Protein AF-A0A151WPN9-F1 (afdb_monomer_lite)

Sequence (202 aa):
MAKIHELRFELIDHPPYSPDLAPSDFFLFPKLKVWLGGQKFSSNEVIASVDAYFAKQDAQYYLNGLKGWEHRWKIEFDRKITCFYVRLKTFQTIQVYILYIYVAYGESTLSKKNVYKWYKLFQEGRENVNDEPRSGRPSTSKTDENVQEVKEIVLKNRRITIREIVDDLNISFGSCQSILTDVLGMTRVSAKCTCAHVVTSE

Organism: NCBI:txid64791

Structure (mmCIF, N/CA/C/O backbone):
data_AF-A0A151WPN9-F1
#
_entry.id   AF-A0A151WPN9-F1
#
loop_
_atom_site.group_PDB
_atom_site.id
_atom_site.type_symbol
_atom_site.label_atom_id
_atom_site.label_alt_id
_atom_site.label_comp_id
_atom_site.label_asym_id
_atom_site.label_entity_id
_atom_site.label_seq_id
_atom_site.pdbx_PDB_ins_code
_atom_site.Cartn_x
_atom_site.Cartn_y
_atom_site.Cartn_z
_atom_site.occupancy
_atom_site.B_iso_or_equiv
_atom_site.auth_seq_id
_atom_site.auth_comp_id
_atom_site.auth_asym_id
_atom_site.auth_atom_id
_atom_site.pdbx_PDB_model_num
ATOM 1 N N . MET A 1 1 ? -7.156 -21.177 -9.994 1.00 60.09 1 MET A N 1
ATOM 2 C CA . MET A 1 1 ? -6.065 -22.160 -9.815 1.00 60.09 1 MET A CA 1
ATOM 3 C C . MET A 1 1 ? -6.001 -23.215 -10.919 1.00 60.09 1 MET A C 1
ATOM 5 O O . MET A 1 1 ? -4.915 -23.411 -11.438 1.00 60.09 1 MET A O 1
ATOM 9 N N . ALA A 1 2 ? -7.113 -23.827 -11.360 1.00 70.50 2 ALA A N 1
ATOM 10 C CA . ALA A 1 2 ? -7.095 -24.885 -12.391 1.00 70.50 2 ALA A CA 1
ATOM 11 C C . ALA A 1 2 ? -6.329 -24.529 -13.690 1.00 70.50 2 ALA A C 1
ATOM 13 O O . ALA A 1 2 ? -5.536 -25.331 -14.170 1.00 70.50 2 ALA A O 1
ATOM 14 N N . LYS A 1 3 ? -6.489 -23.300 -14.205 1.00 79.88 3 LYS A N 1
ATOM 15 C CA . LYS A 1 3 ? -5.817 -22.823 -15.431 1.00 79.88 3 LYS A CA 1
ATOM 16 C C . LYS A 1 3 ? -4.293 -22.651 -15.288 1.00 79.88 3 LYS A C 1
ATOM 18 O O . LYS A 1 3 ? -3.560 -22.854 -16.243 1.00 79.88 3 LYS A O 1
ATOM 23 N N . ILE A 1 4 ? -3.813 -22.271 -14.100 1.00 81.56 4 ILE A N 1
ATOM 24 C CA . ILE A 1 4 ? -2.381 -22.026 -13.834 1.00 81.56 4 ILE A CA 1
ATOM 25 C C . ILE A 1 4 ? -1.619 -23.356 -13.861 1.00 81.56 4 ILE A C 1
ATOM 27 O O . ILE A 1 4 ? -0.575 -23.460 -14.500 1.00 81.56 4 ILE A O 1
ATOM 31 N N . HIS A 1 5 ? -2.204 -24.389 -13.246 1.00 77.25 5 HIS A N 1
ATOM 32 C CA . HIS A 1 5 ? -1.665 -25.747 -13.274 1.00 77.25 5 HIS A CA 1
ATOM 33 C C . HIS A 1 5 ? -1.740 -26.380 -14.671 1.00 77.25 5 HIS A C 1
ATOM 35 O O . HIS A 1 5 ? -0.796 -27.054 -15.074 1.00 77.25 5 HIS A O 1
ATOM 41 N N . GLU A 1 6 ? -2.811 -26.124 -15.435 1.00 85.38 6 GLU A N 1
ATOM 42 C CA . GLU A 1 6 ? -2.933 -26.550 -16.842 1.00 85.38 6 GLU A CA 1
ATOM 43 C C . GLU A 1 6 ? -1.787 -25.987 -17.704 1.00 85.38 6 GLU A C 1
ATOM 45 O O . GLU A 1 6 ? -1.183 -26.707 -18.496 1.00 85.38 6 GLU A O 1
ATOM 50 N N . LEU A 1 7 ? -1.442 -24.713 -17.496 1.00 87.12 7 LEU A N 1
ATOM 51 C CA . LEU A 1 7 ? -0.388 -24.003 -18.226 1.00 87.12 7 LEU A CA 1
ATOM 52 C C . LEU A 1 7 ? 1.028 -24.221 -17.659 1.00 87.12 7 LEU A C 1
ATOM 54 O O . LEU A 1 7 ? 1.976 -23.629 -18.168 1.00 87.12 7 LEU A O 1
ATOM 58 N N . ARG A 1 8 ? 1.184 -25.073 -16.635 1.00 83.88 8 ARG A N 1
ATOM 59 C CA . ARG A 1 8 ? 2.466 -25.389 -15.972 1.00 83.88 8 ARG A CA 1
ATOM 60 C C . ARG A 1 8 ? 3.222 -24.167 -15.435 1.00 83.88 8 ARG A C 1
ATOM 62 O O . ARG A 1 8 ? 4.447 -24.186 -15.360 1.00 83.88 8 ARG A O 1
ATOM 69 N N . PHE A 1 9 ? 2.506 -23.115 -15.049 1.00 85.62 9 PHE A N 1
ATOM 70 C CA . PHE A 1 9 ? 3.122 -21.998 -14.343 1.00 85.62 9 PHE A CA 1
ATOM 71 C C . PHE A 1 9 ? 3.272 -22.337 -12.861 1.00 85.62 9 PHE A C 1
ATOM 73 O O . PHE A 1 9 ? 2.326 -22.796 -12.218 1.00 85.62 9 PHE A O 1
ATOM 80 N N . GLU A 1 10 ? 4.455 -22.074 -12.317 1.00 85.19 10 GLU A N 1
ATOM 81 C CA . GLU A 1 10 ? 4.701 -22.135 -10.881 1.00 85.19 10 GLU A CA 1
ATOM 82 C C . GLU A 1 10 ? 4.252 -20.823 -10.233 1.00 85.19 10 GLU A C 1
ATOM 84 O O . GLU A 1 10 ? 4.589 -19.730 -10.697 1.00 85.19 10 GLU A O 1
ATOM 89 N N . LEU A 1 11 ? 3.451 -20.929 -9.172 1.00 81.69 11 LEU A N 1
ATOM 90 C CA . LEU A 1 11 ? 3.022 -19.772 -8.399 1.00 81.69 11 LEU A CA 1
ATOM 91 C C . LEU A 1 11 ? 4.075 -19.476 -7.333 1.00 81.69 11 LEU A C 1
ATOM 93 O O . LEU A 1 11 ? 4.377 -20.331 -6.506 1.00 81.69 11 LEU A O 1
ATOM 97 N N . ILE A 1 12 ? 4.604 -18.257 -7.345 1.00 81.12 12 ILE A N 1
ATOM 98 C CA . ILE A 1 12 ? 5.528 -17.784 -6.315 1.00 81.12 12 ILE A CA 1
ATOM 99 C C . ILE A 1 12 ? 4.710 -17.323 -5.110 1.00 81.12 12 ILE A C 1
ATOM 101 O O . ILE A 1 12 ? 3.786 -16.518 -5.260 1.00 81.12 12 ILE A O 1
ATOM 105 N N . ASP A 1 13 ? 5.061 -17.818 -3.924 1.00 79.81 13 ASP A N 1
ATOM 106 C CA . ASP A 1 13 ? 4.446 -17.393 -2.667 1.00 79.81 13 ASP A CA 1
ATOM 107 C C . ASP A 1 13 ? 4.676 -15.900 -2.463 1.00 79.81 13 ASP A C 1
ATOM 109 O O . ASP A 1 13 ? 5.808 -15.475 -2.274 1.00 79.81 13 ASP A O 1
ATOM 113 N N . HIS A 1 14 ? 3.610 -15.101 -2.482 1.00 77.38 14 HIS A N 1
ATOM 114 C CA . HIS A 1 14 ? 3.676 -13.660 -2.261 1.00 77.38 14 HIS A CA 1
ATOM 115 C C . HIS A 1 14 ? 3.054 -13.311 -0.903 1.00 77.38 14 HIS A C 1
ATOM 117 O O . HIS A 1 14 ? 1.903 -13.681 -0.647 1.00 77.38 14 HIS A O 1
ATOM 123 N N . PRO A 1 15 ? 3.757 -12.582 -0.020 1.00 76.38 15 PRO A N 1
ATOM 124 C CA . PRO A 1 15 ? 3.197 -12.195 1.266 1.00 76.38 15 PRO A CA 1
ATOM 125 C C . PRO A 1 15 ? 1.989 -11.250 1.098 1.00 76.38 15 PRO A C 1
ATOM 127 O O . PRO A 1 15 ? 1.954 -10.433 0.168 1.00 76.38 15 PRO A O 1
ATOM 130 N N . PRO A 1 16 ? 0.978 -11.337 1.979 1.00 76.88 16 PRO A N 1
ATOM 131 C CA . PRO A 1 16 ? -0.144 -10.405 1.967 1.00 76.88 16 PRO A CA 1
ATOM 132 C C . PRO A 1 16 ? 0.321 -8.956 2.172 1.00 76.88 16 PRO A C 1
ATOM 134 O O . PRO A 1 16 ? 1.165 -8.692 3.021 1.00 76.88 16 PRO A O 1
ATOM 137 N N . TYR A 1 17 ? -0.286 -8.011 1.447 1.00 76.31 17 TYR A N 1
ATOM 138 C CA . TYR A 1 17 ? -0.071 -6.562 1.610 1.00 76.31 17 TYR A CA 1
ATOM 139 C C . TYR A 1 17 ? 1.374 -6.062 1.424 1.00 76.31 17 TYR A C 1
ATOM 141 O O . TYR A 1 17 ? 1.747 -5.050 2.020 1.00 76.31 17 TYR A O 1
ATOM 149 N N . SER A 1 18 ? 2.152 -6.708 0.553 1.00 79.94 18 SER A N 1
ATOM 150 C CA . SER A 1 18 ? 3.522 -6.289 0.206 1.00 79.94 18 SER A CA 1
ATOM 151 C C . SER A 1 18 ? 3.621 -5.719 -1.219 1.00 79.94 18 SER A C 1
ATOM 153 O O . SER A 1 18 ? 4.232 -6.338 -2.091 1.00 79.94 18 SER A O 1
ATOM 155 N N . PRO A 1 19 ? 3.014 -4.549 -1.509 1.00 80.69 19 PRO A N 1
ATOM 156 C CA . PRO A 1 19 ? 3.090 -3.928 -2.838 1.00 80.69 19 PRO A CA 1
ATOM 157 C C . PRO A 1 19 ? 4.529 -3.546 -3.222 1.00 80.69 19 PRO A C 1
ATOM 159 O O . PRO A 1 19 ? 4.863 -3.396 -4.390 1.00 80.69 19 PRO A O 1
ATOM 162 N N . ASP A 1 20 ? 5.427 -3.420 -2.250 1.00 81.00 20 ASP A N 1
ATOM 163 C CA . ASP A 1 20 ? 6.854 -3.206 -2.461 1.00 81.00 20 ASP A CA 1
ATOM 164 C C . ASP A 1 20 ? 7.581 -4.418 -3.065 1.00 81.00 20 ASP A C 1
ATOM 166 O O . ASP A 1 20 ? 8.689 -4.249 -3.570 1.00 81.00 20 ASP A O 1
ATOM 170 N N . LEU A 1 21 ? 6.961 -5.603 -3.071 1.00 84.19 21 LEU A N 1
ATOM 171 C CA . LEU A 1 21 ? 7.487 -6.825 -3.688 1.00 84.19 21 LEU A CA 1
ATOM 172 C C . LEU A 1 21 ? 6.876 -7.128 -5.058 1.00 84.19 21 LEU A C 1
ATOM 174 O O . LEU A 1 21 ? 7.358 -8.028 -5.743 1.00 84.19 21 LEU A O 1
ATOM 178 N N . ALA A 1 22 ? 5.861 -6.381 -5.492 1.00 85.81 22 ALA A N 1
ATOM 179 C CA . ALA A 1 22 ? 5.244 -6.556 -6.800 1.00 85.81 22 ALA A CA 1
ATOM 180 C C . ALA A 1 22 ? 5.904 -5.622 -7.837 1.00 85.81 22 ALA A C 1
ATOM 182 O O . ALA A 1 22 ? 5.797 -4.399 -7.706 1.00 85.81 22 ALA A O 1
ATOM 183 N N . PRO A 1 23 ? 6.559 -6.140 -8.900 1.00 85.69 23 PRO A N 1
ATOM 184 C CA . PRO A 1 23 ? 7.206 -5.307 -9.923 1.00 85.69 23 PRO A CA 1
ATOM 185 C C . PRO A 1 23 ? 6.264 -4.301 -10.595 1.00 85.69 23 PRO A C 1
ATOM 187 O O . PRO A 1 23 ? 6.687 -3.212 -10.987 1.00 85.69 23 PRO A O 1
ATOM 190 N N . SER A 1 24 ? 4.974 -4.628 -10.693 1.00 86.94 24 SER A N 1
ATOM 191 C CA . SER A 1 24 ? 3.950 -3.690 -11.156 1.00 86.94 24 SER A CA 1
ATOM 192 C C . SER A 1 24 ? 3.863 -2.451 -10.265 1.00 86.94 24 SER A C 1
ATOM 194 O O . SER A 1 24 ? 3.897 -1.329 -10.768 1.00 86.94 24 SER A O 1
ATOM 196 N N . ASP A 1 25 ? 3.823 -2.650 -8.952 1.00 87.00 25 ASP A N 1
ATOM 197 C CA . ASP A 1 25 ? 3.529 -1.611 -7.969 1.00 87.00 25 ASP A CA 1
ATOM 198 C C . ASP A 1 25 ? 4.748 -0.754 -7.632 1.00 87.00 25 ASP A C 1
ATOM 200 O O . ASP A 1 25 ? 4.626 0.471 -7.566 1.00 87.00 25 ASP A O 1
ATOM 204 N N . PHE A 1 26 ? 5.933 -1.353 -7.460 1.00 86.50 26 PHE A N 1
ATOM 205 C CA . PHE A 1 26 ? 7.130 -0.585 -7.094 1.00 86.50 26 PHE A CA 1
ATOM 206 C C . PHE A 1 26 ? 7.912 -0.037 -8.296 1.00 86.50 26 PHE A C 1
ATOM 208 O O . PHE A 1 26 ? 8.696 0.898 -8.121 1.00 86.50 26 PHE A O 1
ATOM 215 N N . PHE A 1 27 ? 7.746 -0.602 -9.499 1.00 89.88 27 PHE A N 1
ATOM 216 C CA . PHE A 1 27 ? 8.556 -0.230 -10.667 1.00 89.88 27 PHE A CA 1
ATOM 217 C C . PHE A 1 27 ? 7.732 0.323 -11.831 1.00 89.88 27 PHE A C 1
ATOM 219 O O . PHE A 1 27 ? 8.013 1.433 -12.287 1.00 89.88 27 PHE A O 1
ATOM 226 N N . LEU A 1 28 ? 6.719 -0.408 -12.312 1.00 90.81 28 LEU A N 1
ATOM 227 C CA . LEU A 1 28 ? 5.977 -0.014 -13.518 1.00 90.81 28 LEU A CA 1
ATOM 228 C C . LEU A 1 28 ? 5.041 1.174 -13.267 1.00 90.81 28 LEU A C 1
ATOM 230 O O . LEU A 1 28 ? 5.140 2.195 -13.949 1.00 90.81 28 LEU A O 1
ATOM 234 N N . PHE A 1 29 ? 4.153 1.079 -12.276 1.00 90.81 29 PHE A N 1
ATOM 235 C CA . PHE A 1 29 ? 3.144 2.107 -12.020 1.00 90.81 29 PHE A CA 1
ATOM 236 C C . PHE A 1 29 ? 3.706 3.461 -11.585 1.00 90.81 29 PHE A C 1
ATOM 238 O O . PHE A 1 29 ? 3.168 4.467 -12.043 1.00 90.81 29 PHE A O 1
ATOM 245 N N . PRO A 1 30 ? 4.770 3.564 -10.767 1.00 92.88 30 PRO A N 1
ATOM 246 C CA . PRO A 1 30 ? 5.350 4.861 -10.433 1.00 92.88 30 PRO A CA 1
ATOM 247 C C . PRO A 1 30 ? 5.842 5.607 -11.675 1.00 92.88 30 PRO A C 1
ATOM 249 O O . PRO A 1 30 ? 5.552 6.789 -11.844 1.00 92.88 30 PRO A O 1
ATOM 252 N N . LYS A 1 31 ? 6.519 4.904 -12.589 1.00 92.00 31 LYS A N 1
ATOM 253 C CA . LYS A 1 31 ? 7.040 5.491 -13.830 1.00 92.00 31 LYS A CA 1
ATOM 254 C C . LYS A 1 31 ? 5.927 5.853 -14.806 1.00 92.00 31 LYS A C 1
ATOM 256 O O . LYS A 1 31 ? 5.956 6.935 -15.389 1.00 92.00 31 LYS A O 1
ATOM 261 N N . LEU A 1 32 ? 4.917 4.991 -14.920 1.00 92.19 32 LEU A N 1
ATOM 262 C CA . LEU A 1 32 ? 3.732 5.270 -15.721 1.00 92.19 32 LEU A CA 1
ATOM 263 C C . LEU A 1 32 ? 2.966 6.490 -15.188 1.00 92.19 32 LEU A C 1
ATOM 265 O O . LEU A 1 32 ? 2.575 7.353 -15.965 1.00 92.19 32 LEU A O 1
ATOM 269 N N . LYS A 1 33 ? 2.797 6.609 -13.865 1.00 91.12 33 LYS A N 1
ATOM 270 C CA . LYS A 1 33 ? 2.140 7.764 -13.230 1.00 91.12 33 LYS A CA 1
ATOM 271 C C . LYS A 1 33 ? 2.876 9.071 -13.498 1.00 91.12 33 LYS A C 1
ATOM 273 O O . LYS A 1 33 ? 2.226 10.071 -13.777 1.00 91.12 33 LYS A O 1
ATOM 278 N N . VAL A 1 34 ? 4.210 9.064 -13.429 1.00 93.19 34 VAL A N 1
ATOM 279 C CA . VAL A 1 34 ? 5.025 10.240 -13.776 1.00 93.19 34 VAL A CA 1
ATOM 280 C C . VAL A 1 34 ? 4.800 10.631 -15.232 1.00 93.19 34 VAL A C 1
ATOM 282 O O . VAL A 1 34 ? 4.600 11.805 -15.520 1.00 93.19 34 VAL A O 1
ATOM 285 N N . TRP A 1 35 ? 4.780 9.655 -16.140 1.00 91.12 35 TRP A N 1
ATOM 286 C CA . TRP A 1 35 ? 4.571 9.915 -17.561 1.00 91.12 35 TRP A CA 1
ATOM 287 C C . TRP A 1 35 ? 3.165 10.442 -17.879 1.00 91.12 35 TRP A C 1
ATOM 289 O O . TRP A 1 35 ? 3.023 11.387 -18.650 1.00 91.12 35 TRP A O 1
ATOM 299 N N . LEU A 1 36 ? 2.131 9.875 -17.254 1.00 90.94 36 LEU A N 1
ATOM 300 C CA . LEU A 1 36 ? 0.743 10.332 -17.388 1.00 90.94 36 LEU A CA 1
ATOM 301 C C . LEU A 1 36 ? 0.485 11.682 -16.697 1.00 90.94 36 LEU A C 1
ATOM 303 O O . LEU A 1 36 ? -0.551 12.306 -16.931 1.00 90.94 36 LEU A O 1
ATOM 307 N N . GLY A 1 37 ? 1.400 12.136 -15.839 1.00 91.69 37 GLY A N 1
ATOM 308 C CA . GLY A 1 37 ? 1.270 13.379 -15.091 1.00 91.69 37 GLY A CA 1
ATOM 309 C C . GLY A 1 37 ? 1.041 14.582 -16.007 1.00 91.69 37 GLY A C 1
ATOM 310 O O . GLY A 1 37 ? 1.831 14.858 -16.904 1.00 91.69 37 GLY A O 1
ATOM 311 N N . GLY A 1 38 ? -0.053 15.309 -15.776 1.00 88.31 38 GLY A N 1
ATOM 312 C CA . GLY A 1 38 ? -0.396 16.522 -16.528 1.00 88.31 38 GLY A CA 1
ATOM 313 C C . GLY A 1 38 ? -1.083 16.284 -17.876 1.00 88.31 38 GLY A C 1
ATOM 314 O O . GLY A 1 38 ? -1.551 17.246 -18.483 1.00 88.31 38 GLY A O 1
ATOM 315 N N . GLN A 1 39 ? -1.208 15.034 -18.324 1.00 89.62 39 GLN A N 1
ATOM 316 C CA . GLN A 1 39 ? -1.967 14.704 -19.528 1.00 89.62 39 GLN A CA 1
ATOM 317 C C . GLN A 1 39 ? -3.472 14.677 -19.216 1.00 89.62 39 GLN A C 1
ATOM 319 O O . GLN A 1 39 ? -3.898 14.188 -18.168 1.00 89.62 39 GLN A O 1
ATOM 324 N N . LYS A 1 40 ? -4.291 15.214 -20.125 1.00 88.56 40 LYS A N 1
ATOM 325 C CA . LYS A 1 40 ? -5.757 15.146 -20.054 1.00 88.56 40 LYS A CA 1
ATOM 326 C C . LYS A 1 40 ? -6.254 14.283 -21.199 1.00 88.56 40 LYS A C 1
ATOM 328 O O . LYS A 1 40 ? -5.898 14.531 -22.344 1.00 88.56 40 LYS A O 1
ATOM 333 N N . PHE A 1 41 ? -7.099 13.315 -20.880 1.00 88.88 41 PHE A N 1
ATOM 334 C CA . PHE A 1 41 ? -7.702 12.422 -21.859 1.00 88.88 41 PHE A CA 1
ATOM 335 C C . PHE A 1 41 ? -9.213 12.581 -21.808 1.00 88.88 41 PHE A C 1
ATOM 337 O O . PHE A 1 41 ? -9.790 12.721 -20.729 1.00 88.88 41 PHE A O 1
ATOM 344 N N . SER A 1 42 ? -9.843 12.597 -22.977 1.00 79.69 42 SER A N 1
ATOM 345 C CA . SER A 1 42 ? -11.283 12.828 -23.097 1.00 79.69 42 SER A CA 1
ATOM 346 C C . SER A 1 42 ? -12.101 11.538 -22.927 1.00 79.69 42 SER A C 1
ATOM 348 O O . SER A 1 42 ? -13.244 11.587 -22.477 1.00 79.69 42 SER A O 1
ATOM 350 N N . SER A 1 43 ? -11.513 10.380 -23.262 1.00 80.81 43 SER A N 1
ATOM 351 C CA . SER A 1 43 ? -12.161 9.061 -23.237 1.00 80.81 43 SER A CA 1
ATOM 352 C C . SER A 1 43 ? -11.116 7.919 -23.289 1.00 80.81 43 SER A C 1
ATOM 354 O O . SER A 1 43 ? -10.093 7.973 -22.608 1.00 80.81 43 SER A O 1
ATOM 356 N N . ASN A 1 44 ? -11.344 6.890 -24.113 1.00 79.94 44 ASN A N 1
ATOM 357 C CA . ASN A 1 44 ? -10.556 5.652 -24.227 1.00 79.94 44 ASN A CA 1
ATOM 358 C C . ASN A 1 44 ? -9.136 5.834 -24.806 1.00 79.94 44 ASN A C 1
ATOM 360 O O . ASN A 1 44 ? -8.373 4.872 -24.880 1.00 79.94 44 ASN A O 1
ATOM 364 N N . GLU A 1 45 ? -8.761 7.055 -25.191 1.00 85.31 45 GLU A N 1
ATOM 365 C CA . GLU A 1 45 ? -7.434 7.418 -25.718 1.00 85.31 45 GLU A CA 1
ATOM 366 C C . GLU A 1 45 ? -6.296 7.058 -24.748 1.00 85.31 45 GLU A C 1
ATOM 368 O O . GLU A 1 45 ? -5.173 6.794 -25.175 1.00 85.31 45 GLU A O 1
ATOM 373 N N . VAL A 1 46 ? -6.600 6.983 -23.445 1.00 86.19 46 VAL A N 1
ATOM 374 C CA . VAL A 1 46 ? -5.662 6.540 -22.403 1.00 86.19 46 VAL A CA 1
ATOM 375 C C . VAL A 1 46 ? -5.074 5.168 -22.728 1.00 86.19 46 VAL A C 1
ATOM 377 O O . VAL A 1 46 ? -3.883 4.971 -22.522 1.00 86.19 46 VAL A O 1
ATOM 380 N N . ILE A 1 47 ? -5.875 4.230 -23.245 1.00 87.75 47 ILE A N 1
ATOM 381 C CA . ILE A 1 47 ? -5.432 2.848 -23.488 1.00 87.75 47 ILE A CA 1
ATOM 382 C C . ILE A 1 47 ? -4.337 2.835 -24.557 1.00 87.75 47 ILE A C 1
ATOM 384 O O . ILE A 1 47 ? -3.232 2.373 -24.296 1.00 87.75 47 ILE A O 1
ATOM 388 N N . ALA A 1 48 ? -4.603 3.453 -25.711 1.00 89.12 48 ALA A N 1
ATOM 389 C CA . ALA A 1 48 ? -3.627 3.561 -26.794 1.00 89.12 48 ALA A CA 1
ATOM 390 C C . ALA A 1 48 ? -2.360 4.321 -26.361 1.00 89.12 48 ALA A C 1
ATOM 392 O O . ALA A 1 48 ? -1.251 3.981 -26.768 1.00 89.12 48 ALA A O 1
ATOM 393 N N . SER A 1 49 ? -2.520 5.333 -25.506 1.00 88.75 49 SER A N 1
ATOM 394 C CA . SER A 1 49 ? -1.418 6.108 -24.933 1.00 88.75 49 SER A CA 1
ATOM 395 C C . SER A 1 49 ? -0.524 5.252 -24.020 1.00 88.75 49 SER A C 1
ATOM 397 O O . SER A 1 49 ? 0.703 5.278 -24.132 1.00 88.75 49 SER A O 1
ATOM 399 N N . VAL A 1 50 ? -1.130 4.432 -23.156 1.00 90.62 50 VAL A N 1
ATOM 400 C CA . VAL A 1 50 ? -0.424 3.489 -22.274 1.00 90.62 50 VAL A CA 1
ATOM 401 C C . VAL A 1 50 ? 0.262 2.382 -23.082 1.00 90.62 50 VAL A C 1
ATOM 403 O O . VAL A 1 50 ? 1.422 2.066 -22.811 1.00 90.62 50 VAL A O 1
ATOM 406 N N . ASP A 1 51 ? -0.400 1.841 -24.104 1.00 90.81 51 ASP A N 1
ATOM 407 C CA . ASP A 1 51 ? 0.187 0.828 -24.989 1.00 90.81 51 ASP A CA 1
ATOM 408 C C . ASP A 1 51 ? 1.404 1.386 -25.736 1.00 90.81 51 ASP A C 1
ATOM 410 O O . ASP A 1 51 ? 2.465 0.758 -25.767 1.00 90.81 51 ASP A O 1
ATOM 414 N N . ALA A 1 52 ? 1.302 2.612 -26.260 1.00 91.94 52 ALA A N 1
ATOM 415 C CA . ALA A 1 52 ? 2.420 3.303 -26.896 1.00 91.94 52 ALA A CA 1
ATOM 416 C C . ALA A 1 52 ? 3.583 3.560 -25.919 1.00 91.94 52 ALA A C 1
ATOM 418 O O . ALA A 1 52 ? 4.751 3.435 -26.297 1.00 91.94 52 ALA A O 1
ATOM 419 N N . TYR A 1 53 ? 3.290 3.884 -24.654 1.00 92.38 53 TYR A N 1
ATOM 420 C CA . TYR A 1 53 ? 4.313 4.049 -23.619 1.00 92.38 53 TYR A CA 1
ATOM 421 C C . TYR A 1 53 ? 5.105 2.759 -23.380 1.00 92.38 53 TYR A C 1
ATOM 423 O O . TYR A 1 53 ? 6.336 2.814 -23.296 1.00 92.38 53 TYR A O 1
ATOM 431 N N . PHE A 1 54 ? 4.426 1.612 -23.279 1.00 91.25 54 PHE A N 1
ATOM 432 C CA . PHE A 1 54 ? 5.090 0.323 -23.075 1.00 91.25 54 PHE A CA 1
ATOM 433 C C . PHE A 1 54 ? 5.807 -0.171 -24.332 1.00 91.25 54 PHE A C 1
ATOM 435 O O . PHE A 1 54 ? 6.917 -0.680 -24.216 1.00 91.25 54 PHE A O 1
ATOM 442 N N . ALA A 1 55 ? 5.253 0.070 -25.523 1.00 91.31 55 ALA A N 1
ATOM 443 C CA . ALA A 1 55 ? 5.910 -0.248 -26.793 1.00 91.31 55 ALA A CA 1
ATOM 444 C C . ALA A 1 55 ? 7.231 0.517 -26.998 1.00 91.31 55 ALA A C 1
ATOM 446 O O . ALA A 1 55 ? 8.109 0.060 -27.725 1.00 91.31 55 ALA A O 1
ATOM 447 N N . LYS A 1 56 ? 7.386 1.678 -26.347 1.00 92.31 56 LYS A N 1
ATOM 448 C CA . LYS A 1 56 ? 8.625 2.465 -26.360 1.00 92.31 56 LYS A CA 1
ATOM 449 C C . LYS A 1 56 ? 9.708 1.914 -25.421 1.00 92.31 56 LYS A C 1
ATOM 451 O O . LYS A 1 56 ? 10.870 2.291 -25.571 1.00 92.31 56 LYS A O 1
ATOM 456 N N . GLN A 1 57 ? 9.355 1.087 -24.435 1.00 92.25 57 GLN A N 1
ATOM 457 C CA . GLN A 1 57 ? 10.331 0.553 -23.484 1.00 92.25 57 GLN A CA 1
ATOM 458 C C . GLN A 1 57 ? 11.149 -0.573 -24.116 1.00 92.25 57 GLN A C 1
ATOM 460 O O . GLN A 1 57 ? 10.655 -1.345 -24.934 1.00 92.25 57 GLN A O 1
ATOM 465 N N . ASP A 1 58 ? 12.407 -0.685 -23.710 1.00 93.25 58 ASP A N 1
ATOM 466 C CA . ASP A 1 58 ? 13.311 -1.720 -24.189 1.00 93.25 58 ASP A CA 1
ATOM 467 C C . ASP A 1 58 ? 13.385 -2.909 -23.214 1.00 93.25 58 ASP A C 1
ATOM 469 O O . ASP A 1 58 ? 12.880 -2.871 -22.091 1.00 93.25 58 ASP A O 1
ATOM 473 N N . ALA A 1 59 ? 14.058 -3.988 -23.616 1.00 91.69 59 ALA A N 1
ATOM 474 C CA . ALA A 1 59 ? 14.230 -5.150 -22.746 1.00 91.69 59 ALA A CA 1
ATOM 475 C C . ALA A 1 59 ? 14.990 -4.809 -21.444 1.00 91.69 59 ALA A C 1
ATOM 477 O O . ALA A 1 59 ? 14.678 -5.378 -20.394 1.00 91.69 59 ALA A O 1
ATOM 478 N N . GLN A 1 60 ? 15.946 -3.864 -21.471 1.00 91.25 60 GLN A N 1
ATOM 479 C CA . GLN A 1 60 ? 16.686 -3.476 -20.263 1.00 91.25 60 GLN A CA 1
ATOM 480 C C . GLN A 1 60 ? 15.786 -2.801 -19.234 1.00 91.25 60 GLN A C 1
ATOM 482 O O . GLN A 1 60 ? 15.975 -3.010 -18.035 1.00 91.25 60 GLN A O 1
ATOM 487 N N . TYR A 1 61 ? 14.775 -2.047 -19.669 1.00 91.12 61 TYR A N 1
ATOM 488 C CA . TYR A 1 61 ? 13.779 -1.476 -18.772 1.00 91.12 61 TYR A CA 1
ATOM 489 C C . TYR A 1 61 ? 13.143 -2.541 -17.868 1.00 91.12 61 TYR A C 1
ATOM 491 O O . TYR A 1 61 ? 13.144 -2.392 -16.644 1.00 91.12 61 TYR A O 1
ATOM 499 N N . TYR A 1 62 ? 12.661 -3.644 -18.442 1.00 90.00 62 TYR A N 1
ATOM 500 C CA . TYR A 1 62 ? 12.028 -4.723 -17.680 1.00 90.00 62 TYR A CA 1
ATOM 501 C C . TYR A 1 62 ? 13.039 -5.518 -16.847 1.00 90.00 62 TYR A C 1
ATOM 503 O O . TYR A 1 62 ? 12.765 -5.833 -15.687 1.00 90.00 62 TYR A O 1
ATOM 511 N N . LEU A 1 63 ? 14.237 -5.770 -17.388 1.00 90.06 63 LEU A N 1
ATOM 512 C CA . LEU A 1 63 ? 15.320 -6.433 -16.653 1.00 90.06 63 LEU A CA 1
ATOM 513 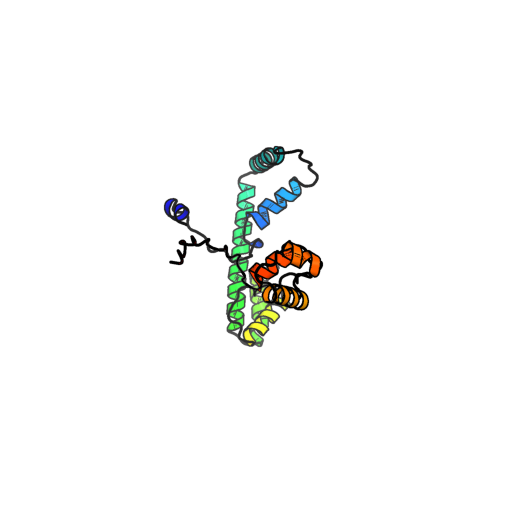C C . LEU A 1 63 ? 15.734 -5.649 -15.404 1.00 90.06 63 LEU A C 1
ATOM 515 O O . LEU A 1 63 ? 15.988 -6.245 -14.361 1.00 90.06 63 LEU A O 1
ATOM 519 N N . ASN A 1 64 ? 15.756 -4.318 -15.470 1.00 89.38 64 ASN A N 1
ATOM 520 C CA . ASN A 1 64 ? 16.040 -3.477 -14.308 1.00 89.38 64 ASN A CA 1
ATOM 521 C C . ASN A 1 64 ? 14.958 -3.608 -13.227 1.00 89.38 64 ASN A C 1
ATOM 523 O O . ASN A 1 64 ? 15.280 -3.633 -12.038 1.00 89.38 64 ASN A O 1
ATOM 527 N N . GLY A 1 65 ? 13.690 -3.744 -13.626 1.00 87.94 65 GLY A N 1
ATOM 528 C CA . GLY A 1 65 ? 12.593 -4.045 -12.704 1.00 87.94 65 GLY A CA 1
ATOM 529 C C . GLY A 1 65 ? 12.781 -5.393 -12.004 1.00 87.94 65 GLY A C 1
ATOM 530 O O . GLY A 1 65 ? 12.646 -5.471 -10.785 1.00 87.94 65 GLY A O 1
ATOM 531 N N . LEU A 1 66 ? 13.177 -6.427 -12.753 1.00 88.62 66 LEU A N 1
ATOM 532 C CA . LEU A 1 66 ? 13.436 -7.772 -12.223 1.00 88.62 66 LEU A CA 1
ATOM 533 C C . LEU A 1 66 ? 14.664 -7.831 -11.305 1.00 88.62 66 LEU A C 1
ATOM 535 O O . LEU A 1 66 ? 14.607 -8.461 -10.256 1.00 88.62 66 LEU A O 1
ATOM 539 N N . LYS A 1 67 ? 15.749 -7.121 -11.628 1.00 89.06 67 LYS A N 1
ATOM 540 C CA . LYS A 1 67 ? 16.911 -6.993 -10.728 1.00 89.06 67 LYS A CA 1
ATOM 541 C C . LYS A 1 67 ? 16.534 -6.304 -9.415 1.00 89.06 67 LYS A C 1
ATOM 543 O O . LYS A 1 67 ? 16.954 -6.720 -8.338 1.00 89.06 67 LYS A O 1
ATOM 548 N N . GLY A 1 68 ? 15.711 -5.256 -9.493 1.00 86.50 68 GLY A N 1
ATOM 549 C CA . GLY A 1 68 ? 15.165 -4.596 -8.307 1.00 86.50 68 GLY A CA 1
ATOM 550 C C . GLY A 1 68 ? 14.265 -5.523 -7.489 1.00 86.50 68 GLY A C 1
ATOM 551 O O . GLY A 1 68 ? 14.294 -5.480 -6.262 1.00 86.50 68 GLY A O 1
ATOM 552 N N . TRP A 1 69 ? 13.500 -6.379 -8.163 1.00 87.81 69 TRP A N 1
ATOM 553 C CA . TRP A 1 69 ? 12.658 -7.391 -7.537 1.00 87.81 69 TRP A CA 1
ATOM 554 C C . TRP A 1 69 ? 13.494 -8.421 -6.772 1.00 87.81 69 TRP A C 1
ATOM 556 O O . TRP A 1 69 ? 13.273 -8.598 -5.579 1.00 87.81 69 TRP A O 1
ATOM 566 N N . GLU A 1 70 ? 14.515 -9.005 -7.403 1.00 85.62 70 GLU A N 1
ATOM 567 C CA . GLU A 1 70 ? 15.449 -9.947 -6.770 1.00 85.62 70 GLU A CA 1
ATOM 568 C C . GLU A 1 70 ? 16.100 -9.352 -5.510 1.00 85.62 70 GLU A C 1
ATOM 570 O O . GLU A 1 70 ? 16.104 -9.972 -4.445 1.00 85.62 70 GLU A O 1
ATOM 575 N N . HIS A 1 71 ? 16.588 -8.111 -5.597 1.00 82.19 71 HIS A N 1
ATOM 576 C CA . HIS A 1 71 ? 17.193 -7.422 -4.459 1.00 82.19 71 HIS A CA 1
ATOM 577 C C . HIS A 1 71 ? 16.209 -7.224 -3.294 1.00 82.19 71 HIS A C 1
ATOM 579 O O . HIS A 1 71 ? 16.558 -7.458 -2.137 1.00 82.19 71 HIS A O 1
ATOM 585 N N . ARG A 1 72 ? 14.963 -6.828 -3.584 1.00 82.88 72 ARG A N 1
ATOM 586 C CA . ARG A 1 72 ? 13.918 -6.630 -2.565 1.00 82.88 72 ARG A CA 1
ATOM 587 C C . ARG A 1 72 ? 13.475 -7.941 -1.925 1.00 82.88 72 ARG A C 1
ATOM 589 O O . ARG A 1 72 ? 13.284 -7.982 -0.714 1.00 82.88 72 ARG A O 1
ATOM 596 N N . TRP A 1 73 ? 13.373 -9.009 -2.711 1.00 80.56 73 TRP A N 1
ATOM 597 C CA . TRP A 1 73 ? 13.083 -10.350 -2.204 1.00 80.56 73 TRP A CA 1
ATOM 598 C C . TRP A 1 73 ? 14.170 -10.864 -1.275 1.00 80.56 73 TRP A C 1
ATOM 600 O O . TRP A 1 73 ? 13.860 -11.407 -0.217 1.00 80.56 73 TRP A O 1
ATOM 610 N N . LYS A 1 74 ? 15.436 -10.625 -1.626 1.00 78.75 74 LYS A N 1
ATOM 611 C CA . LYS A 1 74 ? 16.566 -10.932 -0.752 1.00 78.75 74 LYS A CA 1
ATOM 612 C C . LYS A 1 74 ? 16.454 -10.184 0.577 1.00 78.75 74 LYS A C 1
ATOM 614 O O . LYS A 1 74 ? 16.508 -10.809 1.628 1.00 78.75 74 LYS A O 1
ATOM 619 N N . ILE A 1 75 ? 16.167 -8.880 0.538 1.00 73.44 75 ILE A N 1
ATOM 620 C CA . ILE A 1 75 ? 15.941 -8.081 1.752 1.00 73.44 75 ILE A CA 1
ATOM 621 C C . ILE A 1 75 ? 14.791 -8.644 2.595 1.00 73.44 75 ILE A C 1
ATOM 623 O O . ILE A 1 75 ? 14.944 -8.760 3.806 1.00 73.44 75 ILE A O 1
ATOM 627 N N . GLU A 1 76 ? 13.646 -8.988 2.006 1.00 70.19 76 GLU A N 1
ATOM 628 C CA . GLU A 1 76 ? 12.497 -9.491 2.771 1.00 70.19 76 GLU A CA 1
ATOM 629 C C . GLU A 1 76 ? 12.781 -10.857 3.408 1.00 70.19 76 GLU A C 1
ATOM 631 O O . GLU A 1 76 ? 12.486 -11.083 4.586 1.00 70.19 76 GLU A O 1
ATOM 636 N N . PHE A 1 77 ? 13.418 -11.753 2.656 1.00 67.62 77 PHE A N 1
ATOM 637 C CA . PHE A 1 77 ? 13.860 -13.047 3.162 1.00 67.62 77 PHE A CA 1
ATOM 638 C C . PHE A 1 77 ? 14.855 -12.874 4.321 1.00 67.62 77 PHE A C 1
ATOM 640 O O . PHE A 1 77 ? 14.697 -13.481 5.382 1.00 67.62 77 PHE A O 1
ATOM 647 N N . ASP A 1 78 ? 15.804 -11.948 4.179 1.00 64.25 78 ASP A N 1
ATOM 648 C CA . ASP A 1 78 ? 16.810 -11.654 5.196 1.00 64.25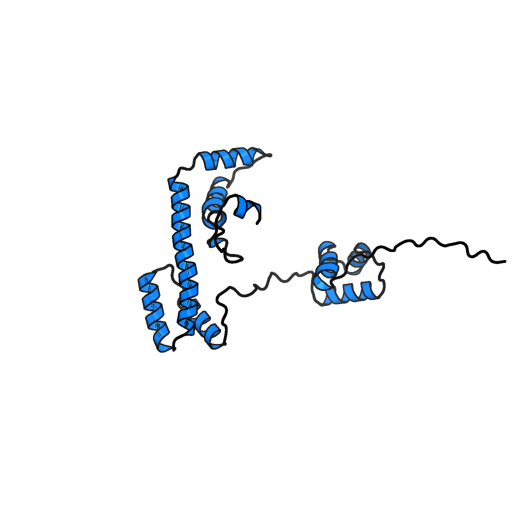 78 ASP A CA 1
ATOM 649 C C . ASP A 1 78 ? 16.245 -10.874 6.394 1.00 64.25 78 ASP A C 1
ATOM 651 O O . ASP A 1 78 ? 16.720 -11.054 7.516 1.00 64.25 78 ASP A O 1
ATOM 655 N N . ARG A 1 79 ? 15.184 -10.068 6.232 1.00 63.00 79 ARG A N 1
ATOM 656 C CA . ARG A 1 79 ? 14.423 -9.472 7.351 1.00 63.00 79 ARG A CA 1
ATOM 657 C C . ARG A 1 79 ? 13.722 -10.551 8.161 1.00 63.00 79 ARG A C 1
ATOM 659 O O . ARG A 1 79 ? 13.731 -10.476 9.394 1.00 63.00 79 ARG A O 1
ATOM 666 N N . LYS A 1 80 ? 13.161 -11.565 7.495 1.00 65.69 80 LYS A N 1
ATOM 667 C CA . LYS A 1 80 ? 12.558 -12.714 8.178 1.00 65.69 80 LYS A CA 1
ATOM 668 C C . LYS A 1 80 ? 13.600 -13.529 8.936 1.00 65.69 80 LYS A C 1
ATOM 670 O O . LYS A 1 80 ? 13.401 -13.811 10.119 1.00 65.69 80 LYS A O 1
ATOM 675 N N . ILE A 1 81 ? 14.746 -13.798 8.309 1.00 61.94 81 ILE A N 1
ATOM 676 C CA . ILE A 1 81 ? 15.911 -14.413 8.961 1.00 61.94 81 ILE A CA 1
ATOM 677 C C . ILE A 1 81 ? 16.390 -13.552 10.135 1.00 61.94 81 ILE A C 1
ATOM 679 O O . ILE A 1 81 ? 16.654 -14.075 11.211 1.00 61.94 81 ILE A O 1
ATOM 683 N N . THR A 1 82 ? 16.433 -12.230 9.983 1.00 56.50 82 THR A N 1
ATOM 684 C CA . THR A 1 82 ? 16.863 -11.300 11.035 1.00 56.50 82 THR A CA 1
ATOM 685 C C . THR A 1 82 ? 15.986 -11.387 12.270 1.00 56.50 82 THR A C 1
ATOM 687 O O . THR A 1 82 ? 16.482 -11.501 13.390 1.00 56.50 82 THR A O 1
ATOM 690 N N . CYS A 1 83 ? 14.673 -11.404 12.072 1.00 56.19 83 CYS A N 1
ATOM 691 C CA . CYS A 1 83 ? 13.718 -11.577 13.155 1.00 56.19 83 CYS A CA 1
ATOM 692 C C . CYS A 1 83 ? 13.861 -12.957 13.823 1.00 56.19 83 CYS A C 1
ATOM 694 O O . CYS A 1 83 ? 13.832 -13.055 15.049 1.00 56.19 83 CYS A O 1
ATOM 696 N N . PHE A 1 84 ? 14.114 -14.007 13.036 1.00 55.44 84 PHE A N 1
ATOM 697 C CA . PHE A 1 84 ? 14.381 -15.351 13.549 1.00 55.44 84 PHE A CA 1
ATOM 698 C C . PHE A 1 84 ? 15.688 -15.442 14.361 1.00 55.44 84 PHE A C 1
ATOM 700 O O . PHE A 1 84 ? 15.709 -16.040 15.432 1.00 55.44 84 PHE A O 1
ATOM 707 N N . TYR A 1 85 ? 16.775 -14.808 13.918 1.00 54.03 85 TYR A N 1
ATOM 708 C CA . TYR A 1 85 ? 18.047 -14.799 14.651 1.00 54.03 85 TYR A CA 1
ATOM 709 C C . TYR A 1 85 ? 17.971 -13.978 15.946 1.00 54.03 85 TYR A C 1
ATOM 711 O O . TYR A 1 85 ? 18.524 -14.400 16.964 1.00 54.03 85 TYR A O 1
ATOM 719 N N . VAL A 1 86 ? 17.243 -12.853 15.947 1.00 56.53 86 VAL A N 1
ATOM 720 C CA . VAL A 1 86 ? 16.984 -12.045 17.156 1.00 56.53 86 VAL A CA 1
ATOM 721 C C . VAL A 1 86 ? 16.209 -12.840 18.217 1.00 56.53 86 VAL A C 1
ATOM 723 O O . VAL A 1 86 ? 16.423 -12.625 19.408 1.00 56.53 86 VAL A O 1
ATOM 726 N N . ARG A 1 87 ? 15.377 -13.808 17.813 1.00 55.12 87 ARG A N 1
ATOM 727 C CA . ARG A 1 87 ? 14.660 -14.717 18.723 1.00 55.12 87 ARG A CA 1
ATOM 728 C C . ARG A 1 87 ? 15.583 -15.687 19.480 1.00 55.12 87 ARG A C 1
ATOM 730 O O . ARG A 1 87 ? 15.202 -16.157 20.545 1.00 55.12 87 ARG A O 1
ATOM 737 N N . LEU A 1 88 ? 16.784 -15.987 18.970 1.00 52.03 88 LEU A N 1
ATOM 738 C CA . LEU A 1 88 ? 17.653 -17.051 19.499 1.00 52.03 88 LEU A CA 1
ATOM 739 C C . LEU A 1 88 ? 18.807 -16.578 20.410 1.00 52.03 88 LEU A C 1
ATOM 741 O O . LEU A 1 88 ? 19.573 -17.427 20.877 1.00 52.03 88 LEU A O 1
ATOM 745 N N . LYS A 1 89 ? 19.013 -15.271 20.656 1.00 58.53 89 LYS A N 1
ATOM 746 C CA . LYS A 1 89 ? 20.240 -14.780 21.332 1.00 58.53 89 LYS A CA 1
ATOM 747 C C . LYS A 1 89 ? 20.032 -13.640 22.351 1.00 58.53 89 LYS A C 1
ATOM 749 O O . LYS A 1 89 ? 19.055 -12.901 22.315 1.00 58.53 89 LYS A O 1
ATOM 754 N N . THR A 1 90 ? 20.992 -13.514 23.277 1.00 55.81 90 THR A N 1
ATOM 755 C CA . THR A 1 90 ? 21.021 -12.596 24.437 1.00 55.81 90 THR A CA 1
ATOM 756 C C . THR A 1 90 ? 21.479 -11.164 24.092 1.00 55.81 90 THR A C 1
ATOM 758 O O . THR A 1 90 ? 22.170 -10.941 23.097 1.00 55.81 90 THR A O 1
ATOM 761 N N . PHE A 1 91 ? 21.156 -10.183 24.949 1.00 53.06 91 PHE A N 1
ATOM 762 C CA . PHE A 1 91 ? 21.341 -8.727 24.744 1.00 53.06 91 PHE A CA 1
ATOM 763 C C . PHE A 1 91 ? 22.734 -8.284 24.239 1.00 53.06 91 PHE A C 1
ATOM 765 O O . PHE A 1 91 ? 22.831 -7.376 23.415 1.00 53.06 91 PHE A O 1
ATOM 772 N N . GLN A 1 92 ? 23.818 -8.940 24.669 1.00 54.94 92 GLN A N 1
ATOM 773 C CA . GLN A 1 92 ? 25.192 -8.601 24.255 1.00 54.94 92 GLN A CA 1
ATOM 774 C C . GLN A 1 92 ? 25.492 -8.922 22.778 1.00 54.94 92 GLN A C 1
ATOM 776 O O . GLN A 1 92 ? 26.363 -8.303 22.172 1.00 54.94 92 GLN A O 1
ATOM 781 N N . THR A 1 93 ? 24.747 -9.843 22.166 1.00 59.62 93 THR A N 1
ATOM 782 C CA . THR A 1 93 ? 24.953 -10.267 20.769 1.00 59.62 93 THR A CA 1
ATOM 783 C C . THR A 1 93 ? 24.242 -9.377 19.748 1.00 59.62 93 THR A C 1
ATOM 785 O O . THR A 1 93 ? 24.618 -9.370 18.578 1.00 59.62 93 THR A O 1
ATOM 788 N N . ILE A 1 94 ? 23.265 -8.572 20.180 1.00 66.00 94 ILE A N 1
ATOM 789 C CA . ILE A 1 94 ? 22.464 -7.713 19.293 1.00 66.00 94 ILE A CA 1
ATOM 790 C C . ILE A 1 94 ? 23.335 -6.630 18.654 1.00 66.00 94 ILE A C 1
ATOM 792 O O . ILE A 1 94 ? 23.189 -6.342 17.473 1.00 66.00 94 ILE A O 1
ATOM 796 N N . GLN A 1 95 ? 24.277 -6.053 19.404 1.00 65.62 95 GLN A N 1
ATOM 797 C CA . GLN A 1 95 ? 25.166 -5.000 18.898 1.00 65.62 95 GLN A CA 1
ATOM 798 C C . GLN A 1 95 ? 26.125 -5.522 17.818 1.00 65.62 95 GLN A C 1
ATOM 800 O O . GLN A 1 95 ? 26.280 -4.893 16.772 1.00 65.62 95 GLN A O 1
ATOM 805 N N . VAL A 1 96 ? 26.715 -6.703 18.035 1.00 67.62 96 VAL A N 1
ATOM 806 C CA . VAL A 1 96 ? 27.585 -7.373 17.052 1.00 67.62 96 VAL A CA 1
ATOM 807 C C . VAL A 1 96 ? 26.779 -7.798 15.825 1.00 67.62 96 VAL A C 1
ATOM 809 O O . VAL A 1 96 ? 27.241 -7.662 14.696 1.00 67.62 96 VAL A O 1
ATOM 812 N N . TYR A 1 97 ? 25.545 -8.254 16.031 1.00 68.56 97 TYR A N 1
ATOM 813 C CA . TYR A 1 97 ? 24.654 -8.662 14.954 1.00 68.56 97 TYR A CA 1
ATOM 814 C C . TYR A 1 97 ? 24.175 -7.488 14.091 1.00 68.56 97 TYR A C 1
ATOM 816 O O . TYR A 1 97 ? 24.197 -7.579 12.867 1.00 68.56 97 TYR A O 1
ATOM 824 N N . ILE A 1 98 ? 23.824 -6.355 14.709 1.00 71.75 98 ILE A N 1
ATOM 825 C CA . ILE A 1 98 ? 23.527 -5.105 13.997 1.00 71.75 98 ILE A CA 1
ATOM 826 C C . ILE A 1 98 ? 24.716 -4.714 13.115 1.00 71.75 98 ILE A C 1
ATOM 828 O O . ILE A 1 98 ? 24.512 -4.349 11.960 1.00 71.75 98 ILE A O 1
ATOM 832 N N . LEU A 1 99 ? 25.946 -4.815 13.633 1.00 69.19 99 LEU A N 1
ATOM 833 C CA . LEU A 1 99 ? 27.153 -4.524 12.860 1.00 69.19 99 LEU A CA 1
ATOM 834 C C . LEU A 1 99 ? 27.345 -5.520 11.706 1.00 69.19 99 LEU A C 1
ATOM 836 O O . LEU A 1 99 ? 27.631 -5.098 10.594 1.00 69.19 99 LEU A O 1
ATOM 840 N N . TYR A 1 100 ? 27.139 -6.818 11.939 1.00 75.50 100 TYR A N 1
ATOM 841 C CA . TYR A 1 100 ? 27.245 -7.854 10.907 1.00 75.50 100 TYR A CA 1
ATOM 842 C C . TYR A 1 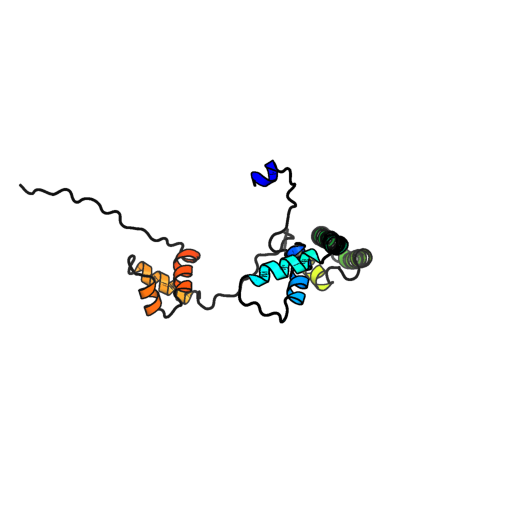100 ? 26.243 -7.648 9.761 1.00 75.50 100 TYR A C 1
ATOM 844 O O . TYR A 1 100 ? 26.635 -7.657 8.596 1.00 75.50 100 TYR A O 1
ATOM 852 N N . ILE A 1 101 ? 24.966 -7.395 10.073 1.00 70.31 101 ILE A N 1
ATOM 853 C CA . ILE A 1 101 ? 23.952 -7.097 9.050 1.00 70.31 101 ILE A CA 1
ATOM 854 C C . ILE A 1 101 ? 24.308 -5.789 8.329 1.00 70.31 101 ILE A C 1
ATOM 856 O O . ILE A 1 101 ? 24.218 -5.725 7.106 1.00 70.31 101 ILE A O 1
ATOM 860 N N . TYR A 1 102 ? 24.750 -4.755 9.050 1.00 74.62 102 TYR A N 1
ATOM 861 C CA . TYR A 1 102 ? 25.159 -3.489 8.436 1.00 74.62 102 TYR A CA 1
ATOM 862 C C . TYR A 1 102 ? 26.332 -3.666 7.464 1.00 74.62 102 TYR A C 1
ATOM 864 O O . TYR A 1 102 ? 26.314 -3.102 6.375 1.00 74.62 102 TYR A O 1
ATOM 872 N N . VAL A 1 103 ? 27.318 -4.497 7.810 1.00 76.94 103 VAL A N 1
ATOM 873 C CA . VAL A 1 103 ? 28.432 -4.845 6.914 1.00 76.94 103 VAL A CA 1
ATOM 874 C C . VAL A 1 103 ? 27.947 -5.631 5.692 1.00 76.94 103 VAL A C 1
ATOM 876 O O . VAL A 1 103 ? 28.434 -5.396 4.591 1.00 76.94 103 VAL A O 1
ATOM 879 N N . ALA A 1 104 ? 26.982 -6.536 5.857 1.00 71.31 104 ALA A N 1
ATOM 880 C CA . ALA A 1 104 ? 26.477 -7.360 4.762 1.00 71.31 104 ALA A CA 1
ATOM 881 C C . ALA A 1 104 ? 25.543 -6.608 3.788 1.00 71.31 104 ALA A C 1
ATOM 883 O O . ALA A 1 104 ? 25.554 -6.902 2.595 1.00 71.31 104 ALA A O 1
ATOM 884 N N . TYR A 1 105 ? 24.743 -5.649 4.271 1.00 66.94 105 TYR A N 1
ATOM 885 C CA . TYR A 1 105 ? 23.635 -5.054 3.500 1.00 66.94 105 TYR A CA 1
ATOM 886 C C . TYR A 1 105 ? 23.618 -3.511 3.475 1.00 66.94 105 TYR A C 1
ATOM 888 O O . TYR A 1 105 ? 22.775 -2.914 2.799 1.00 66.94 105 TYR A O 1
ATOM 896 N N . GLY A 1 106 ? 24.523 -2.842 4.195 1.00 75.69 106 GLY A N 1
ATOM 897 C CA . GLY A 1 106 ? 24.680 -1.385 4.179 1.00 75.69 106 GLY A CA 1
ATOM 898 C C . GLY A 1 106 ? 23.420 -0.613 4.590 1.00 75.69 106 GLY A C 1
ATOM 899 O O . GLY A 1 106 ? 22.789 -0.899 5.610 1.00 75.69 106 GLY A O 1
ATOM 900 N N . GLU A 1 107 ? 23.039 0.382 3.784 1.00 72.31 107 GLU A N 1
ATOM 901 C CA . GLU A 1 107 ? 21.894 1.272 4.048 1.00 72.31 107 GLU A CA 1
ATOM 902 C C . GLU A 1 107 ? 20.521 0.593 3.906 1.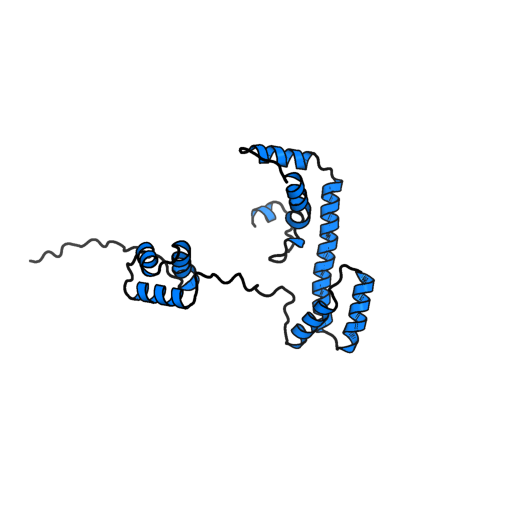00 72.31 107 GLU A C 1
ATOM 904 O O . GLU A 1 107 ? 19.524 1.117 4.396 1.00 72.31 107 GLU A O 1
ATOM 909 N N . SER A 1 108 ? 20.453 -0.597 3.297 1.00 65.19 108 SER A N 1
ATOM 910 C CA . SER A 1 108 ? 19.194 -1.348 3.122 1.00 65.19 108 SER A CA 1
ATOM 911 C C . SER A 1 108 ? 18.790 -2.153 4.366 1.00 65.19 108 SER A C 1
ATOM 913 O O . SER A 1 108 ? 17.858 -2.957 4.331 1.00 65.19 108 SER A O 1
ATOM 915 N N . THR A 1 109 ? 19.499 -1.958 5.480 1.00 68.19 109 THR A N 1
ATOM 916 C CA . THR A 1 109 ? 19.283 -2.685 6.732 1.00 68.19 109 THR A CA 1
ATOM 917 C C . THR A 1 109 ? 18.144 -2.132 7.577 1.00 68.19 109 THR A C 1
ATOM 919 O O . THR A 1 109 ? 17.784 -0.955 7.528 1.00 68.19 109 THR A O 1
ATOM 922 N N . LEU A 1 110 ? 17.575 -2.999 8.422 1.00 71.31 110 LEU A N 1
ATOM 923 C CA . LEU A 1 110 ? 16.684 -2.565 9.494 1.00 71.31 110 LEU A CA 1
ATOM 924 C C . LEU A 1 110 ? 17.410 -1.545 10.379 1.00 71.31 110 LEU A C 1
ATOM 926 O O . LEU A 1 110 ? 18.479 -1.819 10.922 1.00 71.31 110 LEU A O 1
ATOM 930 N N . SER A 1 111 ? 16.787 -0.384 10.581 1.00 76.38 111 SER A N 1
ATOM 931 C CA . SER A 1 111 ? 17.315 0.620 11.504 1.00 76.38 111 SER A CA 1
ATOM 932 C C . SER A 1 111 ? 17.495 0.035 12.909 1.00 76.38 111 SER A C 1
ATOM 934 O O . SER A 1 111 ? 16.699 -0.801 13.352 1.00 76.38 111 SER A O 1
ATOM 936 N N . LYS A 1 112 ? 18.492 0.528 13.659 1.00 77.94 112 LYS A N 1
ATOM 937 C CA . LYS A 1 112 ? 18.749 0.102 15.051 1.00 77.94 112 LYS A CA 1
ATOM 938 C C . LYS A 1 112 ? 17.468 0.105 15.895 1.00 77.94 112 LYS A C 1
ATOM 940 O O . LYS A 1 112 ? 17.210 -0.839 16.634 1.00 77.94 112 LYS A O 1
ATOM 945 N N . LYS A 1 113 ? 16.622 1.130 15.725 1.00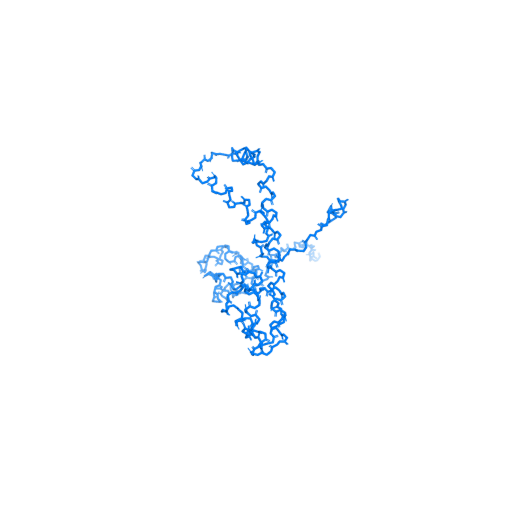 81.62 113 LYS A N 1
ATOM 946 C CA . LYS A 1 113 ? 15.323 1.259 16.404 1.00 81.62 113 LYS A CA 1
ATOM 947 C C . LYS A 1 113 ? 14.390 0.080 16.111 1.00 81.62 113 LYS A C 1
ATOM 949 O O . LYS A 1 113 ? 13.771 -0.446 17.033 1.00 81.62 113 LYS A O 1
ATOM 954 N N . ASN A 1 114 ? 14.295 -0.344 14.852 1.00 78.69 114 ASN A N 1
ATOM 955 C CA . ASN A 1 114 ? 13.450 -1.470 14.460 1.00 78.69 114 ASN A CA 1
ATOM 956 C C . ASN A 1 114 ? 13.999 -2.800 14.986 1.00 78.69 114 ASN A C 1
ATOM 958 O O . ASN A 1 114 ? 13.211 -3.623 15.440 1.00 78.69 114 ASN A O 1
ATOM 962 N N . VAL A 1 115 ? 15.323 -2.988 15.001 1.00 78.88 115 VAL A N 1
ATOM 963 C CA . VAL A 1 115 ? 15.950 -4.190 15.582 1.00 78.88 115 VAL A CA 1
ATOM 964 C C . VAL A 1 115 ? 15.614 -4.320 17.071 1.00 78.88 115 VAL A C 1
ATOM 966 O O . VAL A 1 115 ? 15.151 -5.371 17.507 1.00 78.88 115 VAL A O 1
ATOM 969 N N . TYR A 1 116 ? 15.751 -3.237 17.844 1.00 79.06 116 TYR A N 1
ATOM 970 C CA . TYR A 1 116 ? 15.378 -3.237 19.264 1.00 79.06 116 TYR A CA 1
ATOM 971 C C . TYR A 1 116 ? 13.876 -3.435 19.496 1.00 79.06 116 TYR A C 1
ATOM 973 O O . TYR A 1 116 ? 13.494 -4.142 20.428 1.00 79.06 116 TYR A O 1
ATOM 981 N N . LYS A 1 117 ? 13.019 -2.853 18.645 1.00 83.12 117 LYS A N 1
ATOM 982 C CA . LYS A 1 117 ? 11.566 -3.077 18.695 1.00 83.12 117 LYS A CA 1
ATOM 983 C C . LYS A 1 117 ? 11.237 -4.562 18.531 1.00 83.12 117 LYS A C 1
ATOM 985 O O . LYS A 1 117 ? 10.483 -5.102 19.331 1.00 83.12 117 LYS A O 1
ATOM 990 N N . TRP A 1 118 ? 11.816 -5.215 17.525 1.00 79.19 118 TRP A N 1
ATOM 991 C CA . TRP A 1 118 ? 11.622 -6.646 17.296 1.00 79.19 118 TRP A CA 1
ATOM 992 C C . TRP A 1 118 ? 12.162 -7.488 18.447 1.00 79.19 118 TRP A C 1
ATOM 994 O O . TRP A 1 118 ? 11.442 -8.352 18.928 1.00 79.19 118 TRP A O 1
ATOM 1004 N N . TYR A 1 119 ? 13.362 -7.191 18.954 1.00 78.56 119 TYR A N 1
ATOM 1005 C CA . TYR A 1 119 ? 13.905 -7.877 20.130 1.00 78.56 119 TYR A CA 1
ATOM 1006 C C . TYR A 1 119 ? 12.948 -7.830 21.324 1.00 78.56 119 TYR A C 1
ATOM 1008 O O . TYR A 1 119 ? 12.688 -8.860 21.940 1.00 78.56 119 TYR A O 1
ATOM 1016 N N . LYS A 1 120 ? 12.374 -6.657 21.618 1.00 83.00 120 LYS A N 1
ATOM 1017 C CA . LYS A 1 120 ? 11.392 -6.507 22.697 1.00 83.00 120 LYS A CA 1
ATOM 1018 C C . LYS A 1 120 ? 10.141 -7.361 22.455 1.00 83.00 120 LYS A C 1
ATOM 1020 O O . LYS A 1 120 ? 9.743 -8.096 23.347 1.00 83.00 120 LYS A O 1
ATOM 1025 N N . LEU A 1 121 ? 9.576 -7.320 21.248 1.00 81.50 121 LEU A N 1
ATOM 1026 C CA . LEU A 1 121 ? 8.394 -8.120 20.897 1.00 81.50 121 LEU A CA 1
ATOM 1027 C C . LEU A 1 121 ? 8.666 -9.631 20.995 1.00 81.50 121 LEU A C 1
ATOM 1029 O O . LEU A 1 121 ? 7.797 -10.390 21.413 1.00 81.50 121 LEU A O 1
ATOM 1033 N N . PHE A 1 122 ? 9.878 -10.076 20.651 1.00 80.44 122 PHE A N 1
ATOM 1034 C CA . PHE A 1 122 ? 10.290 -11.472 20.815 1.00 80.44 122 PHE A CA 1
ATOM 1035 C C . PHE A 1 122 ? 10.457 -11.868 22.285 1.00 80.44 122 PHE A C 1
ATOM 1037 O O . PHE A 1 122 ? 10.053 -12.967 22.656 1.00 80.44 122 PHE A O 1
ATOM 1044 N N . GLN A 1 123 ? 10.995 -10.980 23.130 1.00 77.19 123 GLN A N 1
ATOM 1045 C CA . GLN A 1 123 ? 11.045 -11.188 24.585 1.00 77.19 123 GLN A CA 1
ATOM 1046 C C . GLN A 1 123 ? 9.642 -11.278 25.203 1.00 77.19 123 GLN A C 1
ATOM 1048 O O . GLN A 1 123 ? 9.431 -12.033 26.144 1.00 77.19 123 GLN A O 1
ATOM 1053 N N . GLU A 1 124 ? 8.671 -10.560 24.639 1.00 84.12 124 GLU A N 1
ATOM 1054 C CA . GLU A 1 124 ? 7.252 -10.612 25.021 1.00 84.12 124 GLU A CA 1
ATOM 1055 C C . GLU A 1 124 ? 6.521 -11.859 24.474 1.00 84.12 124 GLU A C 1
ATOM 1057 O O . GLU A 1 124 ? 5.317 -12.004 24.668 1.00 84.12 124 GLU A O 1
ATOM 1062 N N . GLY A 1 125 ? 7.235 -12.785 23.819 1.00 80.44 125 GLY A N 1
ATOM 1063 C CA . GLY A 1 125 ? 6.703 -14.078 23.379 1.00 80.44 125 GLY A CA 1
ATOM 1064 C C . GLY A 1 125 ? 6.125 -14.098 21.962 1.00 80.44 125 GLY A C 1
ATOM 1065 O O . GLY A 1 125 ? 5.570 -15.116 21.550 1.00 80.44 125 GLY A O 1
ATOM 1066 N N . ARG A 1 126 ? 6.260 -13.022 21.174 1.00 77.62 126 ARG A N 1
ATOM 1067 C CA . ARG A 1 126 ? 5.799 -13.012 19.775 1.00 77.62 126 ARG A CA 1
ATOM 1068 C C . ARG A 1 126 ? 6.577 -14.036 18.946 1.00 77.62 126 ARG A C 1
ATOM 1070 O O . ARG A 1 126 ? 7.803 -14.035 18.939 1.00 77.62 126 ARG A O 1
ATOM 1077 N N . GLU A 1 127 ? 5.879 -14.894 18.207 1.00 73.00 127 GLU A N 1
ATOM 1078 C CA . GLU A 1 127 ? 6.513 -15.915 17.348 1.00 73.00 127 GLU A CA 1
ATOM 1079 C C . GLU A 1 127 ? 6.367 -15.631 15.855 1.00 73.00 127 GLU A C 1
ATOM 1081 O O . GLU A 1 127 ? 7.164 -16.096 15.042 1.00 73.00 127 GLU A O 1
ATOM 1086 N N . ASN A 1 128 ? 5.368 -14.827 15.494 1.00 76.31 128 ASN A N 1
ATOM 1087 C CA . ASN A 1 128 ? 5.061 -14.510 14.112 1.00 76.31 128 ASN A CA 1
ATOM 1088 C C . ASN A 1 128 ? 5.870 -13.297 13.632 1.00 76.31 128 ASN A C 1
ATOM 1090 O O . ASN A 1 128 ? 5.849 -12.231 14.251 1.00 76.31 128 ASN A O 1
ATOM 1094 N N . VAL A 1 129 ? 6.565 -13.469 12.508 1.00 73.69 129 VAL A N 1
ATOM 1095 C CA . VAL A 1 129 ? 7.377 -12.428 11.861 1.00 73.69 129 VAL A CA 1
ATOM 1096 C C . VAL A 1 129 ? 6.549 -11.548 10.914 1.00 73.69 129 VAL A C 1
ATOM 1098 O O . VAL A 1 129 ? 6.979 -10.458 10.551 1.00 73.69 129 VAL A O 1
ATOM 1101 N N . ASN A 1 130 ? 5.354 -11.988 10.520 1.00 76.06 130 ASN A N 1
ATOM 1102 C CA . ASN A 1 130 ? 4.486 -11.216 9.638 1.00 76.06 130 ASN A CA 1
ATOM 1103 C C . ASN A 1 130 ? 3.890 -9.999 10.359 1.00 76.06 130 ASN A C 1
ATOM 1105 O O . ASN A 1 130 ? 3.737 -9.995 11.585 1.00 76.06 130 ASN A O 1
ATOM 1109 N N . ASP A 1 131 ? 3.535 -8.978 9.579 1.00 76.00 131 ASP A N 1
ATOM 1110 C CA . ASP A 1 131 ? 2.840 -7.788 10.068 1.00 76.00 131 ASP A CA 1
ATOM 1111 C C . ASP A 1 131 ? 1.555 -8.167 10.821 1.00 76.00 131 ASP A C 1
ATOM 1113 O O . ASP A 1 131 ? 0.777 -9.019 10.389 1.00 76.00 131 ASP A O 1
ATOM 1117 N N . GLU A 1 132 ? 1.329 -7.513 11.960 1.00 74.81 132 GLU A N 1
ATOM 1118 C CA . GLU A 1 132 ? 0.063 -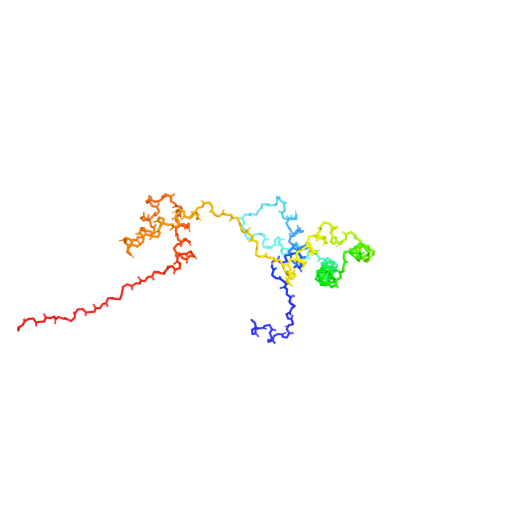7.621 12.681 1.00 74.81 132 GLU A CA 1
ATOM 1119 C C . GLU A 1 132 ? -1.067 -6.922 11.912 1.00 74.81 132 GLU A C 1
ATOM 1121 O O . GLU A 1 132 ? -0.804 -6.003 11.122 1.00 74.81 132 GLU A O 1
ATOM 1126 N N . PRO A 1 133 ? -2.333 -7.317 12.152 1.00 74.75 133 PRO A N 1
ATOM 1127 C CA . PRO A 1 133 ? -3.481 -6.628 11.589 1.00 74.75 133 PRO A CA 1
ATOM 1128 C C . PRO A 1 133 ? -3.382 -5.132 11.882 1.00 74.75 133 PRO A C 1
ATOM 1130 O O . PRO A 1 133 ? -3.305 -4.704 13.034 1.00 74.75 133 PRO A O 1
ATOM 1133 N N . ARG A 1 134 ? -3.362 -4.319 10.826 1.00 71.25 134 ARG A N 1
ATOM 1134 C CA . ARG A 1 134 ? -3.319 -2.868 10.987 1.00 71.25 134 ARG A CA 1
ATOM 1135 C C . ARG A 1 134 ? -4.654 -2.405 11.555 1.00 71.25 134 ARG A C 1
ATOM 1137 O O . ARG A 1 134 ? -5.706 -2.758 11.025 1.00 71.25 134 ARG A O 1
ATOM 1144 N N . SER A 1 135 ? -4.613 -1.557 12.578 1.00 63.50 135 SER A N 1
ATOM 1145 C CA . SER A 1 135 ? -5.779 -0.771 12.970 1.00 63.50 135 SER A CA 1
ATOM 1146 C C . SER A 1 135 ? -6.161 0.116 11.782 1.00 63.50 135 SER A C 1
ATOM 1148 O O . SER A 1 135 ? -5.411 1.025 11.414 1.00 63.50 135 SER A O 1
ATOM 1150 N N . GLY A 1 136 ? -7.281 -0.193 11.130 1.00 72.31 136 GLY A N 1
ATOM 1151 C CA . GLY A 1 136 ? -7.817 0.628 10.048 1.00 72.31 136 GLY A CA 1
ATOM 1152 C C . GLY A 1 136 ? -8.187 2.032 10.533 1.00 72.31 136 GLY A C 1
ATOM 1153 O O . GLY A 1 136 ? -8.175 2.324 11.730 1.00 72.31 136 GLY A O 1
ATOM 1154 N N . ARG A 1 137 ? -8.549 2.918 9.597 1.00 65.69 137 ARG A N 1
ATOM 1155 C CA . ARG A 1 137 ? -9.128 4.218 9.957 1.00 65.69 137 ARG A CA 1
ATOM 1156 C C . ARG A 1 137 ? -10.425 3.968 10.744 1.00 65.69 137 ARG A C 1
ATOM 1158 O O . ARG A 1 137 ? -11.292 3.276 10.208 1.00 65.69 137 ARG A O 1
ATOM 1165 N N . PRO A 1 138 ? -10.590 4.529 11.954 1.00 60.84 138 PRO A N 1
ATOM 1166 C CA . PRO A 1 138 ? -11.856 4.443 12.669 1.00 60.84 138 PRO A CA 1
ATOM 1167 C C . PRO A 1 138 ? -12.962 5.032 11.791 1.00 60.84 138 PRO A C 1
ATOM 1169 O O . PRO A 1 138 ? -12.831 6.154 11.292 1.00 60.84 138 PRO A O 1
ATOM 1172 N N . SER A 1 139 ? -14.026 4.267 11.553 1.00 58.09 139 SER A N 1
ATOM 1173 C CA . SER A 1 139 ? -15.189 4.780 10.833 1.00 58.09 139 SER A CA 1
ATOM 1174 C C . SER A 1 139 ? -15.938 5.721 11.767 1.00 58.09 139 SER A C 1
ATOM 1176 O O . SER A 1 139 ? -16.534 5.267 12.736 1.00 58.09 139 SER A O 1
ATOM 1178 N N . THR A 1 140 ? -15.940 7.023 11.478 1.00 61.19 140 THR A N 1
ATOM 1179 C CA . THR A 1 140 ? -16.622 8.036 12.307 1.00 61.19 140 THR A CA 1
ATOM 1180 C C . THR A 1 140 ? -18.138 7.837 12.375 1.00 61.19 140 THR A C 1
ATOM 1182 O O . THR A 1 140 ? -18.784 8.398 13.246 1.00 61.19 140 THR A O 1
ATOM 1185 N N . SER A 1 141 ? -18.712 7.053 11.458 1.00 60.97 141 SER A N 1
ATOM 1186 C CA . SER A 1 141 ? -20.143 6.743 11.395 1.00 60.97 141 SER A CA 1
ATOM 1187 C C . SER A 1 141 ? -20.552 5.443 12.100 1.00 60.97 141 SER A C 1
ATOM 1189 O O . SER A 1 141 ? -21.739 5.267 12.364 1.00 60.97 141 SER A O 1
ATOM 1191 N N . LYS A 1 142 ? -19.607 4.539 12.406 1.00 70.94 142 LYS A N 1
ATOM 1192 C CA . LYS A 1 142 ? -19.865 3.255 13.088 1.00 70.94 142 LYS A CA 1
ATOM 1193 C C . LYS A 1 142 ? -19.410 3.337 14.551 1.00 70.94 142 LYS A C 1
ATOM 1195 O O . LYS A 1 142 ? -18.616 2.508 14.985 1.00 70.94 142 LYS A O 1
ATOM 1200 N N . THR A 1 143 ? -19.813 4.384 15.267 1.00 80.44 143 THR A N 1
ATOM 1201 C CA . THR A 1 143 ? -19.560 4.449 16.712 1.00 80.44 143 THR A CA 1
ATOM 1202 C C . THR A 1 143 ? -20.439 3.429 17.435 1.00 80.44 143 THR A C 1
ATOM 1204 O O . THR A 1 143 ? -21.475 3.015 16.902 1.00 80.44 143 THR A O 1
ATOM 1207 N N . ASP A 1 144 ? -20.024 3.001 18.627 1.00 80.81 144 ASP A N 1
ATOM 1208 C CA . ASP A 1 144 ? -20.752 1.983 19.393 1.00 80.81 144 ASP A CA 1
ATOM 1209 C C . ASP A 1 144 ? -22.171 2.457 19.756 1.00 80.81 144 ASP A C 1
ATOM 1211 O O . ASP A 1 144 ? -23.101 1.650 19.776 1.00 80.81 144 ASP A O 1
ATOM 1215 N N . GLU A 1 145 ? -22.366 3.769 19.935 1.00 84.62 145 GLU A N 1
ATOM 1216 C CA . GLU A 1 145 ? -23.674 4.389 20.171 1.00 84.62 145 GLU A CA 1
ATOM 1217 C C . GLU A 1 145 ? -24.614 4.182 18.976 1.00 84.62 145 GLU A C 1
ATOM 1219 O O . GLU A 1 145 ? -25.701 3.625 19.124 1.00 84.62 145 GLU A O 1
ATOM 1224 N N . ASN A 1 146 ? -24.160 4.527 17.767 1.00 84.94 146 ASN A N 1
ATOM 1225 C CA . ASN A 1 146 ? -24.948 4.370 16.544 1.00 84.94 146 ASN A CA 1
ATOM 1226 C C . ASN A 1 146 ? -25.282 2.896 16.270 1.00 84.94 146 ASN A C 1
ATOM 1228 O O . ASN A 1 146 ? -26.367 2.570 15.790 1.00 84.94 146 ASN A O 1
ATOM 1232 N N . VAL A 1 147 ? -24.345 1.985 16.556 1.00 86.94 147 VAL A N 1
ATOM 1233 C CA . VAL A 1 147 ? -24.565 0.539 16.398 1.00 86.94 147 VAL A CA 1
ATOM 1234 C C . VAL A 1 147 ? -25.656 0.055 17.350 1.00 86.94 147 VAL A C 1
ATOM 1236 O O . VAL A 1 147 ? -26.518 -0.732 16.945 1.00 86.94 147 VAL A O 1
ATOM 1239 N N . GLN A 1 148 ? -25.634 0.525 18.596 1.00 89.19 148 GLN A N 1
ATOM 1240 C CA . GLN A 1 148 ? -26.622 0.156 19.600 1.00 89.19 148 GLN A CA 1
ATOM 1241 C C . GLN A 1 148 ? -28.013 0.705 19.252 1.00 89.19 148 GLN A C 1
ATOM 1243 O O . GLN A 1 148 ? -28.982 -0.052 19.289 1.00 89.19 148 GLN A O 1
ATOM 1248 N N . GLU A 1 149 ? -28.118 1.959 18.815 1.00 87.88 149 GLU A N 1
ATOM 1249 C CA . GLU A 1 149 ? -29.396 2.557 18.408 1.00 87.88 149 GLU A CA 1
ATOM 1250 C C . GLU A 1 149 ? -30.007 1.850 17.187 1.00 87.88 149 GLU A C 1
ATOM 1252 O O . GLU A 1 149 ? -31.185 1.479 17.204 1.00 87.88 149 GLU A O 1
ATOM 1257 N N . VAL A 1 150 ? -29.203 1.544 16.157 1.00 88.50 150 VAL A N 1
ATOM 1258 C CA . VAL A 1 150 ? -29.659 0.736 15.006 1.00 88.50 150 VAL A CA 1
ATOM 1259 C C . VAL A 1 150 ? -30.176 -0.627 15.475 1.00 88.50 150 VAL A C 1
ATOM 1261 O O . VAL A 1 150 ? -31.217 -1.099 15.011 1.00 88.50 150 VAL A O 1
ATOM 1264 N N . LYS A 1 151 ? -29.470 -1.272 16.410 1.00 90.06 151 LYS A N 1
ATOM 1265 C CA . LYS A 1 151 ? -29.861 -2.578 16.949 1.00 90.06 151 LYS A CA 1
ATOM 1266 C C . LYS A 1 151 ? -31.199 -2.507 17.687 1.00 90.06 151 LYS A C 1
ATOM 1268 O O . LYS A 1 151 ? -32.032 -3.395 17.507 1.00 90.06 151 LYS A O 1
ATOM 1273 N N . GLU A 1 152 ? -31.430 -1.466 18.479 1.00 91.88 152 GLU A N 1
ATOM 1274 C CA . GLU A 1 152 ? -32.682 -1.267 19.216 1.00 91.88 152 GLU A CA 1
ATOM 1275 C C . GLU A 1 152 ? -33.874 -1.027 18.288 1.00 91.88 152 GLU A C 1
ATOM 1277 O O . GLU A 1 152 ? -34.921 -1.663 18.453 1.00 91.88 152 GLU A O 1
ATOM 1282 N N . ILE A 1 153 ? -33.703 -0.194 17.260 1.00 89.56 153 ILE A N 1
ATOM 1283 C CA . ILE A 1 153 ? -34.745 0.078 16.263 1.00 89.56 153 ILE A CA 1
ATOM 1284 C C . ILE A 1 153 ? -35.154 -1.211 15.532 1.00 89.56 153 ILE A C 1
ATOM 1286 O O . ILE A 1 153 ? -36.346 -1.506 15.392 1.00 89.56 153 ILE A O 1
ATOM 1290 N N . VAL A 1 154 ? -34.181 -2.033 15.125 1.00 88.75 154 VAL A N 1
ATOM 1291 C CA . VAL A 1 154 ? -34.453 -3.303 14.431 1.00 88.75 154 VAL A CA 1
ATOM 1292 C C . VAL A 1 154 ? -35.104 -4.339 15.350 1.00 88.75 154 VAL A C 1
ATOM 1294 O O . VAL A 1 154 ? -35.986 -5.087 14.916 1.00 88.75 154 VAL A O 1
ATOM 1297 N N . LEU A 1 155 ? -34.706 -4.394 16.626 1.00 87.56 155 LEU A N 1
ATOM 1298 C CA . LEU A 1 155 ? -35.337 -5.280 17.608 1.00 87.56 155 LEU A CA 1
ATOM 1299 C C . LEU A 1 155 ? -36.790 -4.875 17.887 1.00 87.56 155 LEU A C 1
ATOM 1301 O O . LEU A 1 155 ? -37.638 -5.755 18.049 1.00 87.56 155 LEU A O 1
ATOM 1305 N N . LYS A 1 156 ? -37.084 -3.570 17.886 1.00 90.50 156 LYS A N 1
ATOM 1306 C CA . LYS A 1 156 ? -38.435 -3.025 18.062 1.00 90.50 156 LYS A CA 1
ATOM 1307 C C . LYS A 1 156 ? -39.335 -3.298 16.855 1.00 90.50 156 LYS A C 1
ATOM 1309 O O . LYS A 1 156 ? -40.498 -3.652 17.037 1.00 90.50 156 LYS A O 1
ATOM 1314 N N . ASN A 1 157 ? -38.818 -3.171 15.631 1.00 87.12 157 ASN A N 1
ATOM 1315 C CA . ASN A 1 157 ? -39.568 -3.465 14.412 1.00 87.12 157 ASN A CA 1
ATOM 1316 C C . ASN A 1 157 ? -38.725 -4.240 13.388 1.00 87.12 157 ASN A C 1
ATOM 1318 O O . ASN A 1 157 ? -37.991 -3.667 12.587 1.00 87.12 157 ASN A O 1
ATOM 1322 N N . ARG A 1 158 ? -38.925 -5.562 13.328 1.00 82.88 158 ARG A N 1
ATOM 1323 C CA . ARG A 1 158 ? -38.194 -6.450 12.402 1.00 82.88 158 ARG A CA 1
ATOM 1324 C C . ARG A 1 158 ? -38.507 -6.229 10.915 1.00 82.88 158 ARG A C 1
ATOM 1326 O O . ARG A 1 158 ? -37.856 -6.841 10.074 1.00 82.88 158 ARG A O 1
ATOM 1333 N N . ARG A 1 159 ? -39.526 -5.430 10.578 1.00 84.19 159 ARG A N 1
ATOM 1334 C CA . ARG A 1 159 ? -39.909 -5.106 9.191 1.00 84.19 159 ARG A CA 1
ATOM 1335 C C . ARG A 1 159 ? -39.505 -3.693 8.771 1.00 84.19 159 ARG A C 1
ATOM 1337 O O . ARG A 1 159 ? -39.887 -3.277 7.681 1.00 84.19 159 ARG A O 1
ATOM 1344 N N . ILE A 1 160 ? -38.761 -2.975 9.613 1.00 86.69 160 ILE A N 1
ATOM 1345 C CA . ILE A 1 160 ? -38.321 -1.617 9.310 1.00 86.69 160 ILE A CA 1
ATOM 1346 C C . ILE A 1 160 ? -37.393 -1.590 8.090 1.00 86.69 160 ILE A C 1
ATOM 1348 O O . ILE A 1 160 ? -36.629 -2.527 7.828 1.00 86.69 160 ILE A O 1
ATOM 1352 N N . THR A 1 161 ? -37.473 -0.515 7.317 1.00 88.12 161 THR A N 1
ATOM 1353 C CA . THR A 1 161 ? -36.623 -0.296 6.151 1.00 88.12 161 THR A CA 1
ATOM 1354 C C . THR A 1 161 ? -35.360 0.478 6.522 1.00 88.12 161 THR A C 1
ATOM 1356 O O . THR A 1 161 ? -35.336 1.268 7.459 1.00 88.12 161 THR A O 1
ATOM 1359 N N . ILE A 1 162 ? -34.292 0.298 5.738 1.00 87.00 162 ILE A N 1
ATOM 1360 C CA . ILE A 1 162 ? -33.029 1.031 5.944 1.00 87.00 162 ILE A CA 1
ATOM 1361 C C . ILE A 1 162 ? -33.245 2.551 5.820 1.00 87.00 162 ILE A C 1
ATOM 1363 O O . ILE A 1 162 ? -32.555 3.310 6.485 1.00 87.00 162 ILE A O 1
ATOM 1367 N N . ARG A 1 163 ? -34.204 3.004 4.995 1.00 88.62 163 ARG A N 1
ATOM 1368 C CA . ARG A 1 163 ? -34.505 4.438 4.835 1.00 88.62 163 ARG A CA 1
ATOM 1369 C C . ARG A 1 163 ? -35.088 5.049 6.107 1.00 88.62 163 ARG A C 1
ATOM 1371 O O . ARG A 1 163 ? -34.620 6.096 6.515 1.00 88.62 163 ARG A O 1
ATOM 1378 N N . GLU A 1 164 ? -36.013 4.354 6.761 1.00 87.94 164 GLU A N 1
ATOM 1379 C CA . GLU A 1 164 ? -36.599 4.815 8.028 1.00 87.94 164 GLU A CA 1
ATOM 1380 C C . GLU A 1 164 ? -35.535 4.908 9.134 1.00 87.94 164 GLU A C 1
ATOM 1382 O O . GLU A 1 164 ? -35.473 5.904 9.840 1.00 87.94 164 GLU A O 1
ATOM 1387 N N . ILE A 1 165 ? -34.618 3.934 9.220 1.00 88.00 165 ILE A N 1
ATOM 1388 C CA . ILE A 1 165 ? -33.503 3.984 10.188 1.00 88.00 165 ILE A CA 1
ATOM 1389 C C . ILE A 1 165 ? -32.562 5.168 9.903 1.00 88.00 165 ILE A C 1
ATOM 1391 O O . ILE A 1 165 ? -32.039 5.798 10.820 1.00 88.00 165 ILE A O 1
ATOM 1395 N N . VAL A 1 166 ? -32.303 5.446 8.624 1.00 90.50 166 VAL A N 1
ATOM 1396 C CA . VAL A 1 166 ? -31.451 6.564 8.194 1.00 90.50 166 VAL A CA 1
ATOM 1397 C C . VAL A 1 166 ? -32.070 7.903 8.576 1.00 90.50 166 VAL A C 1
ATOM 1399 O O . VAL A 1 166 ? -31.343 8.769 9.060 1.00 90.50 166 VAL A O 1
ATOM 1402 N N . ASP A 1 167 ? -33.379 8.053 8.386 1.00 88.44 167 ASP A N 1
ATOM 1403 C CA . ASP A 1 167 ? -34.106 9.276 8.724 1.00 88.44 167 ASP A CA 1
ATOM 1404 C C . ASP A 1 167 ? -34.150 9.498 10.249 1.00 88.44 167 ASP A C 1
ATOM 1406 O O . ASP A 1 167 ? -33.975 10.629 10.701 1.00 88.44 167 ASP A O 1
ATOM 1410 N N . ASP A 1 168 ? -34.286 8.426 11.040 1.00 86.06 168 ASP A N 1
ATOM 1411 C CA . ASP A 1 168 ? -34.317 8.493 12.509 1.00 86.06 168 ASP A CA 1
ATOM 1412 C C . ASP A 1 168 ? -32.952 8.849 13.125 1.00 86.06 168 ASP A C 1
ATOM 1414 O O . ASP A 1 168 ? -32.880 9.620 14.082 1.00 86.06 168 ASP A O 1
ATOM 1418 N N . LEU A 1 169 ? -31.860 8.290 12.588 1.00 83.75 169 LEU A N 1
ATOM 1419 C CA . LEU A 1 169 ? -30.516 8.417 13.172 1.00 83.75 169 LEU A CA 1
ATOM 1420 C C . LEU A 1 169 ? -29.630 9.455 12.471 1.00 83.75 169 LEU A C 1
ATOM 1422 O O . LEU A 1 169 ? -28.528 9.748 12.933 1.00 83.75 169 LEU A O 1
ATOM 1426 N N . ASN A 1 170 ? -30.081 10.004 11.341 1.00 84.56 170 ASN A N 1
ATOM 1427 C CA . ASN A 1 170 ? -29.319 10.924 10.493 1.00 84.56 170 ASN A CA 1
ATOM 1428 C C . ASN A 1 170 ? -27.923 10.381 10.104 1.00 84.56 170 ASN A C 1
ATOM 1430 O O . ASN A 1 170 ? -26.925 11.103 10.030 1.00 84.56 170 ASN A O 1
ATOM 1434 N N . ILE A 1 171 ? -27.845 9.070 9.860 1.00 84.81 171 ILE A N 1
ATOM 1435 C CA . ILE A 1 171 ? -26.628 8.362 9.443 1.00 84.81 171 ILE A CA 1
ATOM 1436 C C . ILE A 1 171 ? -26.671 8.125 7.931 1.00 84.81 171 ILE A C 1
ATOM 1438 O O . ILE A 1 171 ? -27.726 7.891 7.352 1.00 84.81 171 ILE A O 1
ATOM 1442 N N . SER A 1 172 ? -25.517 8.107 7.255 1.00 88.25 172 SER A N 1
ATOM 1443 C CA . SER A 1 172 ? -25.497 7.768 5.829 1.00 88.25 172 SER A CA 1
ATOM 1444 C C . SER A 1 172 ? -26.013 6.346 5.566 1.00 88.25 172 SER A C 1
ATOM 1446 O O . SER A 1 172 ? -25.641 5.395 6.259 1.00 88.25 172 SER A O 1
ATOM 1448 N N . PHE A 1 173 ? -26.808 6.182 4.503 1.00 89.56 173 PHE A N 1
ATOM 1449 C CA . PHE A 1 173 ? -27.376 4.889 4.095 1.00 89.56 173 PHE A CA 1
ATOM 1450 C C . PHE A 1 173 ? -26.340 3.758 4.063 1.00 89.56 173 PHE A C 1
ATOM 1452 O O . PHE A 1 173 ? -26.575 2.683 4.610 1.00 89.56 173 PHE A O 1
ATOM 1459 N N . GLY A 1 174 ? -25.166 4.015 3.477 1.00 88.25 174 GLY A N 1
ATOM 1460 C CA . GLY A 1 174 ? -24.088 3.027 3.398 1.00 88.25 174 GLY A CA 1
ATOM 1461 C C . GLY A 1 174 ? -23.540 2.614 4.766 1.00 88.25 174 GLY A C 1
ATOM 1462 O O . GLY A 1 174 ? -23.198 1.447 4.955 1.00 88.25 174 GLY A O 1
ATOM 1463 N N . SER A 1 175 ? -23.505 3.527 5.742 1.00 87.56 175 SER A N 1
ATOM 1464 C CA . SER A 1 175 ? -23.086 3.191 7.107 1.00 87.56 175 SER A CA 1
ATOM 1465 C C . SER A 1 175 ? -24.142 2.344 7.811 1.00 87.56 175 SER A C 1
ATOM 1467 O O . SER A 1 175 ? -23.785 1.318 8.379 1.00 87.56 175 SER A O 1
ATOM 1469 N N . CYS A 1 176 ? -25.429 2.700 7.704 1.00 88.31 176 CYS A N 1
ATOM 1470 C CA . CYS A 1 176 ? -26.528 1.901 8.257 1.00 88.31 176 CYS A CA 1
ATOM 1471 C C . CYS A 1 176 ? -26.545 0.481 7.660 1.00 88.31 176 CYS A C 1
ATOM 1473 O O . CYS A 1 176 ? -26.569 -0.507 8.392 1.00 88.31 176 CYS A O 1
ATOM 1475 N N . GLN A 1 177 ? -26.419 0.369 6.332 1.00 89.19 177 GLN A N 1
ATOM 1476 C CA . GLN A 1 177 ? -26.323 -0.917 5.641 1.00 89.19 177 GLN A CA 1
ATOM 1477 C C . GLN A 1 177 ? -25.147 -1.753 6.161 1.00 89.19 177 GLN A C 1
ATOM 1479 O O . GLN A 1 177 ? -25.335 -2.914 6.509 1.00 89.19 177 GLN A O 1
ATOM 1484 N N . SER A 1 178 ? -23.960 -1.151 6.257 1.00 87.50 178 SER A N 1
ATOM 1485 C CA . SER A 1 178 ? -22.754 -1.838 6.727 1.00 87.50 178 SER A CA 1
ATOM 1486 C C . SER A 1 178 ? -22.838 -2.240 8.205 1.00 87.50 178 SER A C 1
ATOM 1488 O O . SER A 1 178 ? -22.252 -3.238 8.605 1.00 87.50 178 SER A O 1
ATOM 1490 N N . ILE A 1 179 ? -23.541 -1.474 9.048 1.00 88.75 179 ILE A N 1
ATOM 1491 C CA . ILE A 1 179 ? -23.795 -1.849 10.449 1.00 88.75 179 ILE A CA 1
ATOM 1492 C C . ILE A 1 179 ? -24.691 -3.092 10.497 1.00 88.75 179 ILE A C 1
ATOM 1494 O O . ILE A 1 179 ? -24.373 -4.051 11.198 1.00 88.75 179 ILE A O 1
ATOM 1498 N N . LEU A 1 180 ? -25.773 -3.117 9.714 1.00 87.75 180 LEU A N 1
ATOM 1499 C CA . LEU A 1 180 ? -26.694 -4.254 9.669 1.00 87.75 180 LEU A CA 1
ATOM 1500 C C . LEU A 1 180 ? -26.018 -5.528 9.149 1.00 87.75 180 LEU A C 1
ATOM 1502 O O . LEU A 1 180 ? -26.205 -6.588 9.742 1.00 87.75 180 LEU A O 1
ATOM 1506 N N . THR A 1 181 ? -25.228 -5.438 8.074 1.00 89.00 181 THR A N 1
ATOM 1507 C CA . THR A 1 181 ? -24.600 -6.612 7.446 1.00 89.00 181 THR A CA 1
ATOM 1508 C C . THR A 1 181 ? -23.295 -7.027 8.110 1.00 89.00 181 THR A C 1
ATOM 1510 O O . THR A 1 181 ? -23.128 -8.204 8.413 1.00 89.00 181 THR A O 1
ATOM 1513 N N . ASP A 1 182 ? -22.374 -6.090 8.349 1.00 86.56 182 ASP A N 1
ATOM 1514 C CA . ASP A 1 182 ? -21.001 -6.425 8.749 1.00 86.56 182 ASP A CA 1
ATOM 1515 C C . ASP A 1 182 ? -20.869 -6.564 10.268 1.00 86.56 182 ASP A C 1
ATOM 1517 O O . ASP A 1 182 ? -20.093 -7.388 10.742 1.00 86.56 182 ASP A O 1
ATOM 1521 N N . VAL A 1 183 ? -21.598 -5.739 11.032 1.00 86.56 183 VAL A N 1
ATOM 1522 C CA . VAL A 1 183 ? -21.492 -5.694 12.502 1.00 86.56 183 VAL A CA 1
ATOM 1523 C C . VAL A 1 183 ? -22.539 -6.595 13.151 1.00 86.56 183 VAL A C 1
ATOM 1525 O O . VAL A 1 183 ? -22.209 -7.422 13.995 1.00 86.56 183 VAL A O 1
ATOM 1528 N N . LEU A 1 184 ? -23.807 -6.456 12.751 1.00 86.38 184 LEU A N 1
ATOM 1529 C CA . LEU A 1 184 ? -24.920 -7.221 13.321 1.00 86.38 184 LEU A CA 1
ATOM 1530 C C . LEU A 1 184 ? -25.165 -8.563 12.613 1.00 86.38 184 LEU A C 1
ATOM 1532 O O . LEU A 1 184 ? -25.927 -9.382 13.127 1.00 86.38 184 LEU A O 1
ATOM 1536 N N . GLY A 1 185 ? -24.547 -8.799 11.448 1.00 87.00 185 GLY A N 1
ATOM 1537 C CA . GLY A 1 185 ? -24.678 -10.056 10.703 1.00 87.00 185 GLY A CA 1
ATOM 1538 C C . GLY A 1 185 ? -26.095 -10.341 10.194 1.00 87.00 185 GLY A C 1
ATOM 1539 O O . GLY A 1 185 ? -26.458 -11.496 9.971 1.00 87.00 185 GLY A O 1
ATOM 1540 N N . MET A 1 186 ? -26.933 -9.314 10.055 1.00 86.12 186 MET A N 1
ATOM 1541 C CA . MET A 1 186 ? -28.332 -9.468 9.671 1.00 86.12 186 MET A CA 1
ATOM 1542 C C . MET A 1 186 ? -28.480 -9.638 8.160 1.00 86.12 186 MET A C 1
ATOM 1544 O O . MET A 1 186 ? -27.801 -8.999 7.357 1.00 86.12 186 MET A O 1
ATOM 1548 N N . THR A 1 187 ? -29.431 -10.482 7.762 1.00 84.19 187 THR A N 1
ATOM 1549 C CA . THR A 1 187 ? -29.764 -10.735 6.357 1.00 84.19 187 THR A CA 1
ATOM 1550 C C . THR A 1 187 ? -31.246 -10.479 6.107 1.00 84.19 187 THR A C 1
ATOM 1552 O O . THR A 1 187 ? -32.094 -10.671 6.979 1.00 84.19 187 THR A O 1
ATOM 1555 N N . ARG A 1 188 ? -31.581 -10.014 4.898 1.00 81.94 188 ARG A N 1
ATOM 1556 C CA . ARG A 1 188 ? -32.979 -9.824 4.496 1.00 81.94 188 ARG A CA 1
ATOM 1557 C C . ARG A 1 188 ? -33.643 -11.179 4.287 1.00 81.94 188 ARG A C 1
ATOM 1559 O O . ARG A 1 188 ? -33.256 -11.927 3.393 1.00 81.94 188 ARG A O 1
ATOM 1566 N N . VAL A 1 189 ? -34.698 -11.438 5.049 1.00 79.88 189 VAL A N 1
ATOM 1567 C CA . VAL A 1 189 ? -35.555 -12.614 4.879 1.00 79.88 189 VAL A CA 1
ATOM 1568 C C . VAL A 1 189 ? -36.832 -12.191 4.157 1.00 79.88 189 VAL A C 1
ATOM 1570 O O . VAL A 1 189 ? -37.474 -11.215 4.542 1.00 79.88 189 VAL A O 1
ATOM 1573 N N . SER A 1 190 ? -37.200 -12.908 3.094 1.00 72.94 190 SER A N 1
ATOM 1574 C CA . SER A 1 190 ? -38.481 -12.707 2.408 1.00 72.94 190 SER A CA 1
ATOM 1575 C C . SER A 1 190 ? -39.555 -13.610 3.014 1.00 72.94 190 SER A C 1
ATOM 1577 O O . SER A 1 190 ? -39.287 -14.755 3.381 1.00 72.94 190 SER A O 1
ATOM 1579 N N . ALA A 1 191 ? -40.779 -13.095 3.143 1.00 70.31 191 ALA A N 1
ATOM 1580 C CA . ALA A 1 191 ? -41.912 -13.910 3.558 1.00 70.31 191 ALA A CA 1
ATOM 1581 C C . ALA A 1 191 ? -42.320 -14.837 2.404 1.00 70.31 191 ALA A C 1
ATOM 1583 O O . ALA A 1 191 ? -42.509 -14.387 1.274 1.00 70.31 191 ALA A O 1
ATOM 1584 N N . LYS A 1 192 ? -42.473 -16.131 2.692 1.00 68.38 192 LYS A N 1
ATOM 1585 C CA . LYS A 1 192 ? -43.031 -17.101 1.748 1.00 68.38 192 LYS A CA 1
ATOM 1586 C C . LYS A 1 192 ? -44.553 -17.042 1.872 1.00 68.38 192 LYS A C 1
ATOM 1588 O O . LYS A 1 192 ? -45.081 -17.335 2.941 1.00 68.38 192 LYS A O 1
ATOM 1593 N N . CYS A 1 193 ? -45.253 -16.630 0.819 1.00 53.09 193 CYS A N 1
ATOM 1594 C CA . CYS A 1 193 ? -46.714 -16.657 0.811 1.00 53.09 193 CYS A CA 1
ATOM 1595 C C . CYS A 1 193 ? -47.187 -18.115 0.842 1.00 53.09 193 CYS A C 1
ATOM 1597 O O . CYS A 1 193 ? -46.868 -18.894 -0.056 1.00 53.09 193 CYS A O 1
ATOM 1599 N N . THR A 1 194 ? -47.930 -18.488 1.879 1.00 58.84 194 THR A N 1
ATOM 1600 C CA . THR A 1 194 ? -48.652 -19.759 1.941 1.00 58.84 194 THR A CA 1
ATOM 1601 C C . THR A 1 194 ? -50.048 -19.562 1.357 1.00 58.84 194 THR A C 1
ATOM 1603 O O . THR A 1 194 ? -50.699 -18.550 1.613 1.00 58.84 194 THR A O 1
ATOM 1606 N N . CYS A 1 195 ? -50.511 -20.511 0.542 1.00 49.00 195 CYS A N 1
ATOM 1607 C CA . CYS A 1 195 ? -51.877 -20.485 0.027 1.00 49.00 195 CYS A CA 1
ATOM 1608 C C . CYS A 1 195 ? -52.837 -20.761 1.191 1.00 49.00 195 CYS A C 1
ATOM 1610 O O . CYS A 1 195 ? -52.708 -21.786 1.861 1.00 49.00 195 CYS A O 1
ATOM 1612 N N . ALA A 1 196 ? -53.781 -19.856 1.447 1.00 54.34 196 ALA A N 1
ATOM 1613 C CA . ALA A 1 196 ? -54.873 -20.116 2.373 1.00 54.34 196 ALA A CA 1
ATOM 1614 C C . ALA A 1 196 ? -55.821 -21.126 1.712 1.00 54.34 196 ALA A C 1
ATOM 1616 O O . ALA A 1 196 ? -56.581 -20.767 0.813 1.00 54.34 196 ALA A O 1
ATOM 1617 N N . HIS A 1 197 ? -55.754 -22.397 2.111 1.00 55.59 197 HIS A N 1
ATOM 1618 C CA . HIS A 1 197 ? -56.843 -23.317 1.806 1.00 55.59 197 HIS A CA 1
ATOM 1619 C C . HIS A 1 197 ? -58.082 -22.836 2.559 1.00 55.59 197 HIS A C 1
ATOM 1621 O O . HIS A 1 197 ? -58.032 -22.596 3.765 1.00 55.59 197 HIS A O 1
ATOM 1627 N N . VAL A 1 198 ? -59.160 -22.639 1.803 1.00 48.66 198 VAL A N 1
ATOM 1628 C CA . VAL A 1 198 ? -60.488 -22.254 2.273 1.00 48.66 198 VAL A CA 1
ATOM 1629 C C . VAL A 1 198 ? -60.863 -23.127 3.471 1.00 48.66 198 VAL A C 1
ATOM 1631 O O . VAL A 1 198 ? -61.036 -24.334 3.329 1.00 48.66 198 VAL A O 1
ATOM 1634 N N . VAL A 1 199 ? -60.982 -22.521 4.653 1.00 55.47 199 VAL A N 1
ATOM 1635 C CA . VAL A 1 199 ? -61.735 -23.123 5.754 1.00 55.47 199 VAL A CA 1
ATOM 1636 C C . VAL A 1 199 ? -63.200 -22.936 5.378 1.00 55.47 199 VAL A C 1
ATOM 1638 O O . VAL A 1 199 ? -63.773 -21.876 5.616 1.00 55.47 199 VAL A O 1
ATOM 1641 N N . THR A 1 200 ? -63.783 -23.919 4.694 1.00 43.31 200 THR A N 1
ATOM 1642 C CA . THR A 1 200 ? -65.238 -24.003 4.564 1.00 43.31 200 THR A CA 1
ATOM 1643 C C . THR A 1 200 ? -65.786 -24.371 5.937 1.00 43.31 200 THR A C 1
ATOM 1645 O O . THR A 1 200 ? -65.578 -25.485 6.417 1.00 43.31 200 THR A O 1
ATOM 1648 N N . SER A 1 201 ? -66.406 -23.399 6.596 1.00 45.25 201 SER A N 1
ATOM 1649 C CA . SER A 1 201 ? -67.327 -23.629 7.702 1.00 45.25 201 SER A CA 1
ATOM 1650 C C . SER A 1 201 ? -68.650 -24.159 7.144 1.00 45.25 201 SER A C 1
ATOM 1652 O O . SER A 1 201 ? -69.256 -23.458 6.335 1.00 45.25 201 SER A O 1
ATOM 1654 N N . GLU A 1 202 ? -69.039 -25.338 7.644 1.00 39.41 202 GLU A N 1
ATOM 1655 C CA . GLU A 1 202 ? -70.317 -26.071 7.482 1.00 39.41 202 GLU A CA 1
ATOM 1656 C C . GLU A 1 202 ? -70.647 -26.681 6.109 1.00 39.41 202 GLU A C 1
ATOM 1658 O O . GLU A 1 202 ? -70.640 -25.977 5.076 1.00 39.41 202 GLU A O 1
#

InterPro domains:
  IPR036397 Ribonuclease H superfamily [G3DSA:3.30.420.10] (1-81)
  IPR052709 Transposase-Methyltransferase Hybrid [PTHR46060] (103-194)

pLDDT: mean 78.61, std 12.13, range [39.41, 93.25]

Foldseek 3Di:
DVVCVVVVHDDDDDDPPPLVLPLCRVQVVVVVCVVCPPDDDPPPVVVVVVVVVVVPDDPVSVVVSVVSNVVVVVLVVVLLVLLVVLLPDDPVVLVVVQVVVCVVPPPSDDDPVVSVVSNVVSVVPDDDSDDDPDPDDPDPQPDPVLLVLLVVVCVVPVPDDLVVSCVVSVGDSVSSVCSCCVVVVHDDDDDDDDDPDDPDDD

Radius of gyration: 28.3 Å; chains: 1; bounding box: 99×43×52 Å

Secondary structure (DSSP, 8-state):
-HHHHHTTPPPP---TT-GGG-HIIIIIHHHHHHHHTT---SSTHHHHHHHHHHHT--HHHHHHHHHHHHHHHHHHHHHHHHHHHHHTS-HHHHHHHHHHHHHHHGGGSPPHHHHHHHHHHHHTT----SPPPP-PPP-TT--HHHHHHHHHHHHH-TT--HHHHHHHHT--HHHHHHIIIIIS---PPPP-PPP-------